Protein AF-A0A1M5REJ0-F1 (afdb_monomer_lite)

Secondary structure (DSSP, 8-state):
-HHHHHHHHHHHHHHHHHHHHHHHHHHHHTT----HHHHHHHHHHHHHHHHHHHHHHHHHHHHHHHHHHHHHHHHHHHHHHHHTTS--SS-HHHHHHHHHSSTTHHHHHHHHHHHHHHHHHHHHHHTTT-------HHHHHHHHHHHHHHHHHHHSSGGGSHHHHHHHHHHHHHHHHHHHHHHHHHHHHHHHHHHHHHHHHHHHHHHHHHHHHHHHHHHHHHHHTTT--

Sequence (229 aa):
MFFLKFLYIIIVVFLVLCNTVIQVTGYMASGAVTDADTARHLYYLFLAALVPMIGTMAVCFVVFWLFFVYWILWLYRAIRNLRCLTTTTFSPNVAVVCSVLLPYIGHIFDVFILRDIARRQQKLLDGRGIQYTPVTGRDLVIFLAFILVGIVVAFAEIADSWSGCFAACAAMVGLMVSYLRVLRPCVEQGNMLYKLHEEDVLRAKVDEVLREREIEKAAREIQEAKFDE

Foldseek 3Di:
DVLLVVLLVLVVLLLVLVVQLVVLVVVVVVPPPPDPVVVVVSVVSNVVSVVVNVVSVVVNVVSVVVVLVVCLVCQLVLQVLLVVPDDFVDHSVRLSCLLPVDPLRSQVSVLVSLVRLQVSLVVVCVVVVHDADHLDPVLSVQLVVLSVLCVCLVPVVLCVDPVSSVSNSVSVVSNSVSCCSSVVRSVVSSVVVSVVVVVVVVVVVVVVVVVVVVVVVVVVVVVVVVVVD

Radius of gyration: 28.3 Å; chains: 1; bounding box: 66×27×103 Å

pLDDT: mean 84.73, std 7.96, range [54.06, 94.31]

Structure (mmCIF, N/CA/C/O backbone):
data_AF-A0A1M5REJ0-F1
#
_entry.id   AF-A0A1M5REJ0-F1
#
loop_
_atom_site.group_PDB
_atom_site.id
_atom_site.type_symbol
_atom_site.label_atom_id
_atom_site.label_alt_id
_atom_site.label_comp_id
_atom_site.label_asym_id
_atom_site.label_entity_id
_atom_site.label_seq_id
_atom_site.pdbx_PDB_ins_code
_atom_site.Cartn_x
_atom_site.Cartn_y
_atom_site.Cartn_z
_atom_site.occupancy
_atom_site.B_iso_or_equiv
_atom_site.auth_seq_id
_atom_site.auth_comp_id
_atom_site.auth_asym_id
_atom_site.auth_atom_id
_atom_site.pdbx_PDB_model_num
ATOM 1 N N . MET A 1 1 ? 2.535 7.913 3.141 1.00 59.66 1 MET A N 1
ATOM 2 C CA . MET A 1 1 ? 2.354 8.518 1.796 1.00 59.66 1 MET A CA 1
ATOM 3 C C . MET A 1 1 ? 3.622 9.111 1.198 1.00 59.66 1 MET A C 1
ATOM 5 O O . MET A 1 1 ? 3.888 8.786 0.052 1.00 59.66 1 MET A O 1
ATOM 9 N N . PHE A 1 2 ? 4.392 9.949 1.910 1.00 64.75 2 PHE A N 1
ATOM 10 C CA . PHE A 1 2 ? 5.620 10.569 1.372 1.00 64.75 2 PHE A CA 1
ATOM 11 C C . PHE A 1 2 ? 6.562 9.558 0.685 1.00 64.75 2 PHE A C 1
ATOM 13 O O . PHE A 1 2 ? 6.859 9.714 -0.495 1.00 64.75 2 PHE A O 1
ATOM 20 N N . PHE A 1 3 ? 6.886 8.451 1.365 1.00 65.81 3 PHE A N 1
ATOM 21 C CA . PHE A 1 3 ? 7.692 7.346 0.822 1.00 65.81 3 PHE A CA 1
ATOM 22 C C . PHE A 1 3 ? 7.201 6.778 -0.521 1.00 65.81 3 PHE A C 1
ATOM 24 O O . PHE A 1 3 ? 8.020 6.447 -1.365 1.00 65.81 3 PHE A O 1
ATOM 31 N N . LEU A 1 4 ? 5.885 6.706 -0.758 1.00 66.81 4 LEU A N 1
ATOM 32 C CA . LEU A 1 4 ? 5.322 6.197 -2.018 1.00 66.81 4 LEU A CA 1
ATOM 33 C C . LEU A 1 4 ? 5.494 7.196 -3.174 1.00 66.81 4 LEU A C 1
ATOM 35 O O . LEU A 1 4 ? 5.750 6.784 -4.301 1.00 66.81 4 LEU A O 1
ATOM 39 N N . LYS A 1 5 ? 5.420 8.505 -2.893 1.00 71.06 5 LYS A N 1
ATOM 40 C CA . LYS A 1 5 ? 5.733 9.554 -3.880 1.00 71.06 5 LYS A CA 1
ATOM 41 C C . LYS A 1 5 ? 7.231 9.597 -4.197 1.00 71.06 5 LYS A C 1
ATOM 43 O O . LYS A 1 5 ? 7.605 9.771 -5.349 1.00 71.06 5 LYS A O 1
ATOM 48 N N . PHE A 1 6 ? 8.075 9.415 -3.182 1.00 76.12 6 PHE A N 1
ATOM 49 C CA . PHE A 1 6 ? 9.527 9.340 -3.345 1.00 76.12 6 PHE A CA 1
ATOM 50 C C . PHE A 1 6 ? 9.941 8.106 -4.163 1.00 76.12 6 PHE A C 1
ATOM 52 O O . PHE A 1 6 ? 10.675 8.243 -5.137 1.00 76.12 6 PHE A O 1
ATOM 59 N N . LEU A 1 7 ? 9.387 6.929 -3.848 1.00 74.75 7 LEU A N 1
ATOM 60 C CA . LEU A 1 7 ? 9.619 5.694 -4.601 1.00 74.75 7 LEU A CA 1
ATOM 61 C C . LEU A 1 7 ? 9.191 5.822 -6.073 1.00 74.75 7 LEU A C 1
ATOM 63 O O . LEU A 1 7 ? 9.930 5.384 -6.945 1.00 74.75 7 LEU A O 1
ATOM 67 N N . TYR A 1 8 ? 8.061 6.479 -6.363 1.00 74.94 8 TYR A N 1
ATOM 68 C CA . TYR A 1 8 ? 7.650 6.781 -7.741 1.00 74.94 8 TYR A CA 1
ATOM 69 C C . TYR A 1 8 ? 8.715 7.588 -8.507 1.00 74.94 8 TYR A C 1
ATOM 71 O O . TYR A 1 8 ? 9.063 7.230 -9.629 1.00 74.94 8 TYR A O 1
ATOM 79 N N . ILE A 1 9 ? 9.273 8.643 -7.896 1.00 80.69 9 ILE A N 1
ATOM 80 C CA . ILE A 1 9 ? 10.327 9.460 -8.523 1.00 80.69 9 ILE A CA 1
ATOM 81 C C . ILE A 1 9 ? 11.576 8.611 -8.794 1.00 80.69 9 ILE A C 1
ATOM 83 O O . ILE A 1 9 ? 12.118 8.674 -9.895 1.00 80.69 9 ILE A O 1
ATOM 87 N N . ILE A 1 10 ? 12.008 7.784 -7.833 1.00 81.81 10 ILE A N 1
ATOM 88 C CA . ILE A 1 10 ? 13.185 6.919 -8.016 1.00 81.81 10 ILE A CA 1
ATOM 89 C C . ILE A 1 10 ? 12.945 5.892 -9.130 1.00 81.81 10 ILE A C 1
ATOM 91 O O . ILE A 1 10 ? 13.830 5.703 -9.957 1.00 81.81 10 ILE A O 1
ATOM 95 N N . ILE A 1 11 ? 11.757 5.278 -9.202 1.00 78.56 11 ILE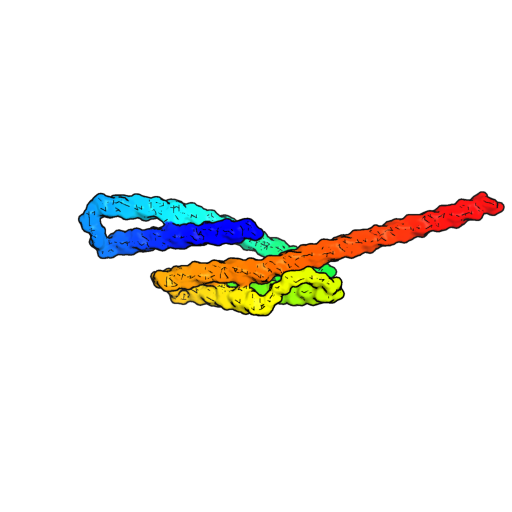 A N 1
ATOM 96 C CA . ILE A 1 11 ? 11.400 4.342 -10.281 1.00 78.56 11 ILE A CA 1
ATOM 97 C C . ILE A 1 11 ? 11.500 5.034 -11.646 1.00 78.56 11 ILE A C 1
ATOM 99 O O . ILE A 1 11 ? 12.135 4.495 -12.547 1.00 78.56 11 ILE A O 1
ATOM 103 N N . VAL A 1 12 ? 10.954 6.245 -11.800 1.00 80.62 12 VAL A N 1
ATOM 104 C CA . VAL A 1 12 ? 11.058 7.004 -13.062 1.00 80.62 12 VAL A CA 1
ATOM 105 C C . VAL A 1 12 ? 12.520 7.300 -13.423 1.00 80.62 12 VAL A C 1
ATOM 107 O O . VAL A 1 12 ? 12.907 7.106 -14.573 1.00 80.62 12 VAL A O 1
ATOM 110 N N . VAL A 1 13 ? 13.352 7.710 -12.459 1.00 84.56 13 VAL A N 1
ATOM 111 C CA . VAL A 1 13 ? 14.790 7.957 -12.690 1.00 84.56 13 VAL A CA 1
ATOM 112 C C . VAL A 1 13 ? 15.526 6.671 -13.084 1.00 84.56 13 VAL A C 1
ATOM 114 O O . VAL A 1 13 ? 16.280 6.677 -14.054 1.00 84.56 13 VAL A O 1
ATOM 117 N N . PHE A 1 14 ? 15.278 5.562 -12.384 1.00 84.56 14 PHE A N 1
ATOM 118 C CA . PHE A 1 14 ? 15.863 4.254 -12.685 1.00 84.56 14 PHE A CA 1
ATOM 119 C C . PHE A 1 14 ? 15.523 3.796 -14.111 1.00 84.56 14 PHE A C 1
ATOM 121 O O . PHE A 1 14 ? 16.413 3.404 -14.859 1.00 84.56 14 PHE A O 1
ATOM 128 N N . LEU A 1 15 ? 14.261 3.936 -14.529 1.00 79.12 15 LEU A N 1
ATOM 129 C CA . LEU A 1 15 ? 13.805 3.578 -15.876 1.00 79.12 15 LEU A CA 1
ATOM 130 C C . LEU A 1 15 ? 14.476 4.412 -16.978 1.00 79.12 15 LEU A C 1
ATOM 132 O O . LEU A 1 15 ? 14.846 3.868 -18.019 1.00 79.12 15 LEU A O 1
ATOM 136 N N . VAL A 1 16 ? 14.671 5.717 -16.749 1.00 82.50 16 VAL A N 1
ATOM 137 C CA . VAL A 1 16 ? 15.425 6.583 -17.672 1.00 82.50 16 VAL A CA 1
ATOM 138 C C . VAL A 1 16 ? 16.877 6.112 -17.784 1.00 82.50 16 VAL A C 1
ATOM 140 O O . VAL A 1 16 ? 17.375 5.961 -18.898 1.00 82.50 16 VAL A O 1
ATOM 143 N N . LEU A 1 17 ? 17.530 5.807 -16.658 1.00 85.94 17 LEU A N 1
ATOM 144 C CA . LEU A 1 17 ? 18.912 5.320 -16.634 1.00 85.94 17 LEU A CA 1
ATOM 145 C C . LEU A 1 17 ? 19.065 3.967 -17.346 1.00 85.94 17 LEU A C 1
ATOM 147 O O . LEU A 1 17 ? 19.971 3.821 -18.166 1.00 85.94 17 LEU A O 1
ATOM 151 N N . CYS A 1 18 ? 18.163 3.007 -17.112 1.00 82.69 18 CYS A N 1
ATOM 152 C CA . CYS A 1 18 ? 18.163 1.725 -17.823 1.00 82.69 18 CYS A CA 1
ATOM 153 C C . CYS A 1 18 ? 18.014 1.911 -19.338 1.00 82.69 18 CYS A C 1
ATOM 155 O O . CYS A 1 18 ? 18.771 1.317 -20.101 1.00 82.69 18 CYS A O 1
ATOM 157 N N . ASN A 1 19 ? 17.089 2.768 -19.783 1.00 81.94 19 ASN A N 1
ATOM 158 C CA . ASN A 1 19 ? 16.894 3.060 -21.204 1.00 81.94 19 ASN A CA 1
ATOM 159 C C . ASN A 1 19 ? 18.158 3.682 -21.833 1.00 81.94 19 ASN A C 1
ATOM 161 O O . ASN A 1 19 ? 18.592 3.245 -22.896 1.00 81.94 19 ASN A O 1
ATOM 165 N N . THR A 1 20 ? 18.810 4.636 -21.153 1.00 83.44 20 THR A N 1
ATOM 166 C CA . THR A 1 20 ? 20.094 5.200 -21.604 1.00 83.44 20 THR A CA 1
ATOM 167 C C . THR A 1 20 ? 21.182 4.130 -21.716 1.00 83.44 20 THR A C 1
ATOM 169 O O . THR A 1 20 ? 21.862 4.072 -22.737 1.00 83.44 20 THR A O 1
ATOM 172 N N . VAL A 1 21 ? 21.328 3.255 -20.714 1.00 85.94 21 VAL A N 1
ATOM 173 C CA . VAL A 1 21 ? 22.314 2.161 -20.746 1.00 85.94 21 VAL A CA 1
ATOM 174 C C . VAL A 1 21 ? 22.055 1.219 -21.928 1.00 85.94 21 VAL A C 1
ATOM 176 O O . VAL A 1 21 ? 22.989 0.941 -22.676 1.00 85.94 21 VAL A O 1
ATOM 179 N N . ILE A 1 22 ? 20.804 0.793 -22.144 1.00 83.81 22 ILE A N 1
ATOM 180 C CA . ILE A 1 22 ? 20.402 -0.103 -23.246 1.00 83.81 22 ILE A CA 1
ATOM 181 C C . ILE A 1 22 ? 20.655 0.534 -24.621 1.00 83.81 22 ILE A C 1
ATOM 183 O O . ILE A 1 22 ? 21.153 -0.132 -25.528 1.00 83.81 22 ILE A O 1
ATOM 187 N N . GLN A 1 23 ? 20.345 1.822 -24.799 1.00 83.06 23 GLN A N 1
ATOM 188 C CA . GLN A 1 23 ? 20.596 2.505 -26.072 1.00 83.06 23 GLN A CA 1
ATOM 189 C C . GLN A 1 23 ? 22.091 2.651 -26.361 1.00 83.06 23 GLN A C 1
ATOM 191 O O . GLN A 1 23 ? 22.520 2.411 -27.489 1.00 83.06 23 GLN A O 1
ATOM 196 N N . VAL A 1 24 ? 22.900 2.998 -25.355 1.00 85.75 24 VAL A N 1
ATOM 197 C CA . VAL A 1 24 ? 24.350 3.152 -25.531 1.00 85.75 24 VAL A CA 1
ATOM 198 C C . VAL A 1 24 ? 25.018 1.801 -25.815 1.00 85.75 24 VAL A C 1
ATOM 200 O O . VAL A 1 24 ? 25.846 1.727 -26.723 1.00 85.75 24 VAL A O 1
ATOM 203 N N . THR A 1 25 ? 24.637 0.714 -25.132 1.00 84.62 25 THR A N 1
ATOM 204 C CA . THR A 1 25 ? 25.164 -0.628 -25.448 1.00 84.62 25 THR A CA 1
ATOM 205 C C . THR A 1 25 ? 24.706 -1.124 -26.815 1.00 84.62 25 THR A C 1
ATOM 207 O O . THR A 1 25 ? 25.538 -1.622 -27.570 1.00 84.62 25 THR A O 1
ATOM 210 N N . GLY A 1 26 ? 23.434 -0.934 -27.181 1.00 83.62 26 GLY A N 1
ATOM 211 C CA . GLY A 1 26 ? 22.917 -1.287 -28.506 1.00 83.62 26 GLY A CA 1
ATOM 212 C C . GLY A 1 26 ? 23.623 -0.535 -29.640 1.00 83.62 26 GLY A C 1
ATOM 213 O O . GLY A 1 26 ? 23.996 -1.137 -30.647 1.00 83.62 26 GLY A O 1
ATOM 214 N N . TYR A 1 27 ? 23.889 0.762 -29.456 1.00 83.31 27 TYR A N 1
ATOM 215 C CA . TYR A 1 27 ? 24.621 1.567 -30.434 1.00 83.31 27 TYR A CA 1
ATOM 216 C C . TYR A 1 27 ? 26.085 1.119 -30.569 1.00 83.31 27 TYR A C 1
ATOM 218 O O . TYR A 1 27 ? 26.552 0.919 -31.689 1.00 83.31 27 TYR A O 1
ATOM 226 N N . MET A 1 28 ? 26.787 0.860 -29.458 1.00 83.12 28 MET A N 1
ATOM 227 C CA . MET A 1 28 ? 28.151 0.305 -29.496 1.00 83.12 28 MET A CA 1
ATOM 228 C C . MET A 1 28 ? 28.199 -1.093 -30.142 1.00 83.12 28 MET A C 1
ATOM 230 O O . MET A 1 28 ? 29.111 -1.375 -30.915 1.00 83.12 28 MET A O 1
ATOM 234 N N . ALA A 1 29 ? 27.207 -1.952 -29.884 1.00 82.81 29 ALA A N 1
ATOM 235 C CA . ALA A 1 29 ? 27.125 -3.299 -30.454 1.00 82.81 29 ALA A CA 1
ATOM 236 C C . ALA A 1 29 ? 26.809 -3.316 -31.963 1.00 82.81 29 ALA A C 1
ATOM 238 O O . ALA A 1 29 ? 27.141 -4.281 -32.646 1.00 82.81 29 ALA A O 1
ATOM 239 N N . SER A 1 30 ? 26.197 -2.253 -32.498 1.00 83.12 30 SER A N 1
ATOM 240 C CA . SER A 1 30 ? 25.813 -2.158 -33.915 1.00 83.12 30 SER A CA 1
ATOM 241 C C . SER A 1 30 ? 26.987 -2.042 -34.900 1.00 83.12 30 SER A C 1
ATOM 243 O O . SER A 1 30 ? 26.780 -2.137 -36.108 1.00 83.12 30 SER A O 1
ATOM 245 N N . GLY A 1 31 ? 28.208 -1.786 -34.414 1.00 74.31 31 GLY A N 1
ATOM 246 C CA . GLY A 1 31 ? 29.385 -1.538 -35.256 1.00 74.31 31 GLY A CA 1
ATOM 247 C C . GLY A 1 31 ? 29.377 -0.189 -35.992 1.00 74.31 31 GLY A C 1
ATOM 248 O O . GLY A 1 31 ? 30.324 0.109 -36.713 1.00 74.31 31 GLY A O 1
ATOM 249 N N . ALA A 1 32 ? 28.357 0.656 -35.793 1.00 75.31 32 ALA A N 1
ATOM 250 C CA . ALA A 1 32 ? 28.250 1.978 -36.422 1.00 75.31 32 ALA A CA 1
ATOM 251 C C . ALA A 1 32 ? 29.286 3.006 -35.914 1.00 75.31 32 ALA A C 1
ATOM 253 O O . ALA A 1 32 ? 29.420 4.086 -36.487 1.00 75.31 32 ALA A O 1
ATOM 254 N N . VAL A 1 33 ? 30.013 2.687 -34.839 1.00 78.06 33 VAL A N 1
ATOM 255 C CA . VAL A 1 33 ? 31.033 3.551 -34.236 1.00 78.06 33 VAL A CA 1
ATOM 256 C C . VAL A 1 33 ? 32.389 3.280 -34.888 1.00 78.06 33 VAL A C 1
ATOM 258 O O . VAL A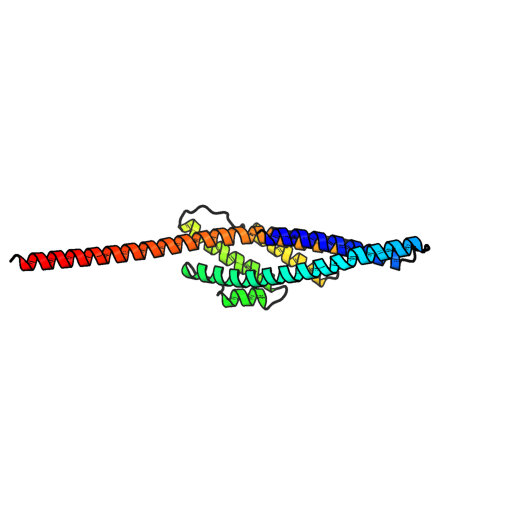 1 33 ? 33.125 2.391 -34.468 1.00 78.06 33 VAL A O 1
ATOM 261 N N . THR A 1 34 ? 32.716 4.048 -35.925 1.00 76.31 34 THR A N 1
ATOM 262 C CA . THR A 1 34 ? 33.989 3.938 -36.664 1.00 76.31 34 THR A CA 1
ATOM 263 C C . THR A 1 34 ? 35.082 4.891 -36.171 1.00 76.31 34 THR A C 1
ATOM 265 O O . THR A 1 34 ? 36.242 4.731 -36.544 1.00 76.31 34 THR A O 1
ATOM 268 N N . ASP A 1 35 ? 34.725 5.868 -35.336 1.00 88.44 35 ASP A N 1
ATOM 269 C CA . ASP A 1 35 ? 35.618 6.897 -34.803 1.00 88.44 35 ASP A CA 1
ATOM 270 C C . ASP A 1 35 ? 35.956 6.674 -33.315 1.00 88.44 35 ASP A C 1
ATOM 272 O O . ASP A 1 35 ? 35.099 6.323 -32.495 1.00 88.44 35 ASP A O 1
ATOM 276 N N . ALA A 1 36 ? 37.222 6.914 -32.965 1.00 84.69 36 ALA A N 1
ATOM 277 C CA . ALA A 1 36 ? 37.767 6.677 -31.634 1.00 84.69 36 ALA A CA 1
ATOM 278 C C . ALA A 1 36 ? 37.269 7.694 -30.593 1.00 84.69 36 ALA A C 1
ATOM 280 O O . ALA A 1 36 ? 37.009 7.312 -29.447 1.00 84.69 36 ALA A O 1
ATOM 281 N N . ASP A 1 37 ? 37.089 8.963 -30.972 1.00 88.06 37 ASP A N 1
ATOM 282 C CA . ASP A 1 37 ? 36.574 9.980 -30.050 1.00 88.06 37 ASP A CA 1
ATOM 283 C C . ASP A 1 37 ? 35.091 9.738 -29.747 1.00 88.06 37 ASP A C 1
ATOM 285 O O . ASP A 1 37 ? 34.673 9.802 -28.587 1.00 88.06 37 ASP A O 1
ATOM 289 N N . THR A 1 38 ? 34.307 9.350 -30.752 1.00 85.69 38 THR A N 1
ATOM 290 C CA . THR A 1 38 ? 32.906 8.932 -30.603 1.00 85.69 38 THR A CA 1
ATOM 291 C C . THR A 1 38 ? 32.779 7.716 -29.679 1.00 85.69 38 THR A C 1
ATOM 293 O O . THR A 1 38 ? 31.987 7.743 -28.732 1.00 85.69 38 THR A O 1
ATOM 296 N N . ALA A 1 39 ? 33.604 6.678 -29.872 1.00 84.06 39 ALA A N 1
ATOM 297 C CA . ALA A 1 39 ? 33.651 5.511 -28.984 1.00 84.06 39 ALA A CA 1
ATOM 298 C C . ALA A 1 39 ? 33.970 5.894 -27.529 1.00 84.06 39 ALA A C 1
ATOM 300 O O . ALA A 1 39 ? 33.338 5.403 -26.589 1.00 84.06 39 ALA A O 1
ATOM 301 N N . ARG A 1 40 ? 34.917 6.817 -27.330 1.00 87.88 40 ARG A N 1
ATOM 302 C CA . ARG A 1 40 ? 35.317 7.293 -26.003 1.00 87.88 40 ARG A CA 1
ATOM 303 C C . ARG A 1 40 ? 34.204 8.074 -25.294 1.00 87.88 40 ARG A C 1
ATOM 305 O O . ARG A 1 40 ? 33.982 7.857 -24.103 1.00 87.88 40 ARG A O 1
ATOM 312 N N . HIS A 1 41 ? 33.475 8.933 -26.008 1.00 87.94 41 HIS A N 1
ATOM 313 C CA . HIS A 1 41 ? 32.327 9.659 -25.450 1.00 87.94 41 HIS A CA 1
ATOM 314 C C . HIS A 1 41 ? 31.182 8.713 -25.063 1.00 87.94 41 HIS A C 1
ATOM 316 O O . HIS A 1 41 ? 30.610 8.862 -23.982 1.00 87.94 41 HIS A O 1
ATOM 322 N N . LEU A 1 42 ? 30.891 7.703 -25.890 1.00 87.56 42 LEU A N 1
ATOM 323 C CA . LEU A 1 42 ? 29.896 6.670 -25.579 1.00 87.56 42 LEU A CA 1
ATOM 324 C C . LEU A 1 42 ? 30.283 5.849 -24.344 1.00 87.56 42 LEU A C 1
ATOM 326 O O . LEU A 1 42 ? 29.431 5.589 -23.500 1.00 87.56 42 LEU A O 1
ATOM 330 N N . TYR A 1 43 ? 31.563 5.504 -24.185 1.00 87.75 43 TYR A N 1
ATOM 331 C CA . TYR A 1 43 ? 32.049 4.797 -22.999 1.00 87.75 43 TYR A CA 1
ATOM 332 C C . TYR A 1 43 ? 31.909 5.633 -21.714 1.00 87.75 43 TYR A C 1
ATOM 334 O O . TYR A 1 43 ? 31.460 5.123 -20.685 1.00 87.75 43 TYR A O 1
ATOM 342 N N . TYR A 1 44 ? 32.217 6.936 -21.766 1.00 90.81 44 TYR A N 1
ATOM 343 C CA . TYR A 1 44 ? 31.975 7.832 -20.630 1.00 90.81 44 TYR A CA 1
ATOM 344 C C . TYR A 1 44 ? 30.480 7.998 -20.328 1.00 90.81 44 TYR A C 1
ATOM 346 O O . TYR A 1 44 ? 30.103 7.960 -19.158 1.00 90.81 44 TYR A O 1
ATOM 354 N N . LEU A 1 45 ? 29.622 8.112 -21.348 1.00 88.62 45 LEU A N 1
ATOM 355 C CA . LEU A 1 45 ? 28.167 8.180 -21.175 1.00 88.62 45 LEU A CA 1
ATOM 356 C C . LEU A 1 45 ? 27.600 6.881 -20.577 1.00 88.62 45 LEU A C 1
ATOM 358 O O . LEU A 1 45 ? 26.761 6.936 -19.679 1.00 88.62 45 LEU A O 1
ATOM 362 N N . PHE A 1 46 ? 28.099 5.722 -21.016 1.00 89.38 46 PHE A N 1
ATOM 363 C CA . PHE A 1 46 ? 27.758 4.415 -20.455 1.00 89.38 46 PHE A CA 1
ATOM 364 C C . PHE A 1 46 ? 28.091 4.349 -18.962 1.00 89.38 46 PHE A C 1
ATOM 366 O O . PHE A 1 46 ? 27.210 4.045 -18.162 1.00 89.38 46 PHE A O 1
ATOM 373 N N . LEU A 1 47 ? 29.320 4.693 -18.559 1.00 90.25 47 LEU A N 1
ATOM 374 C CA . LEU A 1 47 ? 29.712 4.702 -17.143 1.00 90.25 47 LEU A CA 1
ATOM 375 C C . LEU A 1 47 ? 28.918 5.731 -16.322 1.00 90.25 47 LEU A C 1
ATOM 377 O O . LEU A 1 47 ? 28.483 5.426 -15.208 1.00 90.25 47 LEU A O 1
ATOM 381 N N . ALA A 1 48 ? 28.683 6.922 -16.881 1.00 89.12 48 ALA A N 1
ATOM 382 C CA . ALA A 1 48 ? 27.909 7.987 -16.248 1.00 89.12 48 ALA A CA 1
ATOM 383 C C . ALA A 1 48 ? 26.424 7.631 -16.061 1.00 89.12 48 ALA A C 1
ATOM 385 O O . ALA A 1 48 ? 25.799 8.161 -15.146 1.00 89.12 48 ALA A O 1
ATOM 386 N N . ALA A 1 49 ? 25.862 6.727 -16.871 1.00 87.56 49 ALA A N 1
ATOM 387 C CA . ALA A 1 49 ? 24.517 6.184 -16.678 1.00 87.56 49 ALA A CA 1
ATOM 388 C C . ALA A 1 49 ? 24.511 4.937 -15.770 1.00 87.56 49 ALA A C 1
ATOM 390 O O . ALA A 1 49 ? 23.658 4.814 -14.890 1.00 87.56 49 ALA A O 1
ATOM 391 N N . LEU A 1 50 ? 25.486 4.035 -15.933 1.00 89.06 50 LEU A N 1
ATOM 392 C CA . LEU A 1 50 ? 25.571 2.758 -15.220 1.00 89.06 50 LEU A CA 1
ATOM 393 C C . LEU A 1 50 ? 25.779 2.933 -13.709 1.00 89.06 50 LEU A C 1
ATOM 395 O O . LEU A 1 50 ? 25.114 2.262 -12.920 1.00 89.06 50 LEU A O 1
ATOM 399 N N . VAL A 1 51 ? 26.671 3.834 -13.282 1.00 89.25 51 VAL A N 1
ATOM 400 C CA . VAL A 1 51 ? 26.957 4.029 -11.849 1.00 89.25 51 VAL A CA 1
ATOM 401 C C . VAL A 1 51 ? 25.719 4.557 -11.093 1.00 89.25 51 VAL A C 1
ATOM 403 O O . VAL A 1 51 ? 25.334 3.939 -10.095 1.00 89.25 51 VAL A O 1
ATOM 406 N N . PRO A 1 52 ? 25.004 5.601 -11.569 1.00 88.88 52 PRO A N 1
ATOM 407 C CA . PRO A 1 52 ? 23.707 5.987 -11.010 1.00 88.88 52 PRO A CA 1
ATOM 408 C C . PRO A 1 52 ? 22.622 4.913 -11.138 1.00 88.88 52 PRO A C 1
ATOM 410 O O . PRO A 1 52 ? 21.782 4.814 -10.244 1.00 88.88 52 PRO A O 1
ATOM 413 N N . MET A 1 53 ? 22.619 4.092 -12.197 1.00 86.69 53 MET A N 1
ATOM 414 C CA . MET A 1 53 ? 21.658 2.988 -12.351 1.00 86.69 53 MET A CA 1
ATOM 415 C C . MET A 1 53 ? 21.822 1.952 -11.230 1.00 86.69 53 MET A C 1
ATOM 417 O O . MET A 1 53 ? 20.842 1.576 -10.591 1.00 86.69 53 MET A O 1
ATOM 421 N N . ILE A 1 54 ? 23.057 1.541 -10.924 1.00 87.81 54 ILE A N 1
ATOM 422 C CA . ILE A 1 54 ? 23.346 0.612 -9.818 1.00 87.81 54 ILE A CA 1
ATOM 423 C C . ILE A 1 54 ? 22.976 1.251 -8.469 1.00 87.81 54 ILE A C 1
ATOM 425 O O . ILE A 1 54 ? 22.336 0.610 -7.633 1.00 87.81 54 ILE A O 1
ATOM 429 N N . GLY A 1 55 ? 23.316 2.529 -8.264 1.00 88.75 55 GLY A N 1
ATOM 430 C CA . GLY A 1 55 ? 22.963 3.263 -7.044 1.00 88.75 55 GLY A CA 1
ATOM 431 C C . GLY A 1 55 ? 21.449 3.377 -6.827 1.00 88.75 55 GLY A C 1
ATOM 432 O O . GLY A 1 55 ? 20.949 3.093 -5.739 1.00 88.75 55 GLY A O 1
ATOM 433 N N . THR A 1 56 ? 20.694 3.732 -7.870 1.00 86.19 56 THR A N 1
ATOM 434 C CA . THR A 1 56 ? 19.224 3.810 -7.810 1.00 86.19 56 THR A CA 1
ATOM 435 C C . THR A 1 56 ? 18.575 2.438 -7.656 1.00 86.19 56 THR A C 1
ATOM 437 O O . THR A 1 56 ? 17.624 2.328 -6.887 1.00 86.19 56 THR A O 1
ATOM 440 N N . MET A 1 57 ? 19.119 1.379 -8.264 1.00 84.62 57 MET A N 1
ATOM 441 C CA . MET A 1 57 ? 18.678 -0.002 -8.030 1.00 84.62 57 MET A CA 1
ATOM 442 C C . MET A 1 57 ? 18.818 -0.404 -6.553 1.00 84.62 57 MET A C 1
ATOM 444 O O . MET A 1 57 ? 17.879 -0.945 -5.969 1.00 84.62 57 MET A O 1
ATOM 448 N N . ALA A 1 58 ? 19.955 -0.088 -5.923 1.00 87.12 58 ALA A N 1
ATOM 449 C CA . ALA A 1 58 ? 20.181 -0.356 -4.504 1.00 87.12 58 ALA A CA 1
ATOM 450 C C . ALA A 1 58 ? 19.203 0.426 -3.604 1.00 87.12 58 ALA A C 1
ATOM 452 O O . ALA A 1 58 ? 18.625 -0.142 -2.675 1.00 87.12 58 ALA A O 1
ATOM 453 N N . VAL A 1 59 ? 18.946 1.705 -3.908 1.00 87.31 59 VAL A N 1
ATOM 454 C CA . VAL A 1 59 ? 17.946 2.516 -3.188 1.00 87.31 59 VAL A CA 1
ATOM 455 C C . VAL A 1 59 ? 16.530 1.956 -3.379 1.00 87.31 59 VAL A C 1
ATOM 457 O O . VAL A 1 59 ? 15.806 1.806 -2.395 1.00 87.31 59 VAL A O 1
ATOM 460 N N . CYS A 1 60 ? 16.141 1.586 -4.604 1.00 82.75 60 CYS A N 1
ATOM 461 C CA . CYS A 1 60 ? 14.868 0.917 -4.893 1.00 82.75 60 CYS A CA 1
ATOM 462 C C . CYS A 1 60 ? 14.695 -0.354 -4.055 1.00 82.75 60 CYS A C 1
ATOM 464 O O . CYS A 1 60 ? 13.648 -0.531 -3.436 1.00 82.75 60 CYS A O 1
ATOM 466 N N . PHE A 1 61 ? 15.724 -1.203 -3.984 1.00 83.88 61 PHE A N 1
ATOM 467 C CA . PHE A 1 61 ? 15.701 -2.439 -3.203 1.00 83.88 61 PHE A CA 1
ATOM 468 C C . PHE A 1 61 ? 15.489 -2.169 -1.705 1.00 83.88 61 PHE A C 1
ATOM 470 O O . PHE A 1 61 ? 14.598 -2.759 -1.095 1.00 83.88 61 PHE A O 1
ATOM 477 N N . VAL A 1 62 ? 16.234 -1.226 -1.117 1.00 86.81 62 VAL A N 1
ATOM 478 C CA . VAL A 1 62 ? 16.077 -0.848 0.301 1.00 86.81 62 VAL A CA 1
ATOM 479 C C . VAL A 1 62 ? 14.679 -0.286 0.580 1.00 86.81 62 VAL A C 1
ATOM 481 O O . VAL A 1 62 ? 14.032 -0.693 1.546 1.00 86.81 62 VAL A O 1
ATOM 484 N N . VAL A 1 63 ? 14.171 0.617 -0.266 1.00 83.56 63 VAL A N 1
ATOM 485 C CA . VAL A 1 63 ? 12.832 1.205 -0.080 1.00 83.56 63 VAL A CA 1
ATOM 486 C C . VAL A 1 63 ? 11.728 0.157 -0.271 1.00 83.56 63 VAL A C 1
ATOM 488 O O . VAL A 1 63 ? 10.749 0.176 0.475 1.00 83.56 63 VAL A O 1
ATOM 491 N N . PHE A 1 64 ? 11.893 -0.785 -1.203 1.00 80.50 64 PHE A N 1
ATOM 492 C CA . PHE A 1 64 ? 10.974 -1.909 -1.396 1.00 80.50 64 PHE A CA 1
ATOM 493 C C . PHE A 1 64 ? 10.915 -2.814 -0.157 1.00 80.50 64 PHE A C 1
ATOM 495 O O . PHE A 1 64 ? 9.824 -3.115 0.325 1.00 80.50 64 PHE A O 1
ATOM 502 N N . TRP A 1 65 ? 12.064 -3.169 0.428 1.00 84.25 65 TRP A N 1
ATOM 503 C CA . TRP A 1 65 ? 12.123 -3.941 1.676 1.00 84.25 65 TRP A CA 1
ATOM 504 C C . TRP A 1 65 ? 11.464 -3.222 2.856 1.00 84.25 65 TRP A C 1
ATOM 506 O O . TRP A 1 65 ? 10.667 -3.823 3.578 1.00 84.25 65 TRP A O 1
ATOM 516 N N . LEU A 1 66 ? 11.739 -1.925 3.035 1.00 85.62 66 LEU A N 1
ATOM 517 C CA . LEU A 1 66 ? 11.097 -1.117 4.077 1.00 85.62 66 LEU A CA 1
ATOM 518 C C . LEU A 1 66 ? 9.575 -1.051 3.888 1.00 85.62 66 LEU A C 1
ATOM 520 O O . LEU A 1 66 ? 8.825 -1.170 4.859 1.00 85.62 66 LEU A O 1
ATOM 524 N N . PHE A 1 67 ? 9.111 -0.902 2.645 1.00 82.25 67 PHE A N 1
ATOM 525 C CA . PHE A 1 67 ? 7.691 -0.940 2.308 1.00 82.25 67 PHE A CA 1
ATOM 526 C C . PHE A 1 67 ? 7.064 -2.307 2.614 1.00 82.25 67 PHE A C 1
ATOM 528 O O . PHE A 1 67 ? 5.997 -2.347 3.220 1.00 82.25 67 PHE A O 1
ATOM 535 N N . PHE A 1 68 ? 7.730 -3.410 2.266 1.00 82.69 68 PHE A N 1
ATOM 536 C CA . PHE A 1 68 ? 7.246 -4.771 2.500 1.00 82.69 68 PHE A CA 1
ATOM 537 C C . PHE A 1 68 ? 7.106 -5.093 3.997 1.00 82.69 68 PHE A C 1
ATOM 539 O O . PHE A 1 68 ? 6.055 -5.553 4.446 1.00 82.69 68 PHE A O 1
ATOM 546 N N . VAL A 1 69 ? 8.120 -4.758 4.804 1.00 87.19 69 VAL A N 1
ATOM 547 C CA . VAL A 1 69 ? 8.067 -4.911 6.270 1.00 87.19 69 VAL A CA 1
ATOM 548 C C . VAL A 1 69 ? 6.963 -4.037 6.875 1.00 87.19 69 VAL A C 1
ATOM 550 O O . VAL A 1 69 ? 6.187 -4.504 7.713 1.00 87.19 69 VAL A O 1
ATOM 553 N N . TYR A 1 70 ? 6.841 -2.781 6.430 1.00 86.75 70 TYR A N 1
ATOM 554 C CA . TYR A 1 70 ? 5.778 -1.885 6.887 1.00 86.75 70 TYR A CA 1
ATOM 555 C C . TYR A 1 70 ? 4.382 -2.401 6.512 1.00 86.75 70 TYR A C 1
ATOM 557 O O . TYR A 1 70 ? 3.473 -2.342 7.338 1.00 86.75 70 TYR A O 1
ATOM 565 N N . TRP A 1 71 ? 4.216 -2.938 5.299 1.00 85.25 71 TRP A N 1
ATOM 566 C CA . TRP A 1 71 ? 2.968 -3.524 4.812 1.00 85.25 71 TRP A CA 1
ATOM 567 C C . TRP A 1 71 ? 2.508 -4.683 5.693 1.00 85.25 71 TRP A C 1
ATOM 569 O O . TRP A 1 71 ? 1.381 -4.653 6.181 1.00 85.25 71 TRP A O 1
ATOM 579 N N . ILE A 1 72 ? 3.390 -5.644 5.982 1.00 88.56 72 ILE A N 1
ATOM 580 C CA . ILE A 1 72 ? 3.090 -6.796 6.846 1.00 88.56 72 ILE A CA 1
ATOM 581 C C . ILE A 1 72 ? 2.645 -6.341 8.242 1.00 88.56 72 ILE A C 1
ATOM 583 O O . ILE A 1 72 ? 1.607 -6.778 8.748 1.00 88.56 72 ILE A O 1
ATOM 587 N N . LEU A 1 73 ? 3.408 -5.433 8.862 1.00 89.44 73 LEU A N 1
ATOM 588 C CA . LEU A 1 73 ? 3.103 -4.907 10.195 1.00 89.44 73 LEU A CA 1
ATOM 589 C C . LEU A 1 73 ? 1.788 -4.119 10.217 1.00 89.44 73 LEU A C 1
ATOM 591 O O . LEU A 1 73 ? 1.017 -4.235 11.174 1.00 89.44 73 LEU A O 1
ATOM 595 N N . TRP A 1 74 ? 1.521 -3.330 9.174 1.00 90.81 74 TRP A N 1
ATOM 596 C CA . TRP A 1 74 ? 0.268 -2.601 9.021 1.00 90.81 74 TRP A CA 1
ATOM 597 C C . TRP A 1 74 ? -0.913 -3.556 8.834 1.00 90.81 74 TRP A C 1
ATOM 599 O O . TRP A 1 74 ? -1.891 -3.437 9.567 1.00 90.81 74 TRP A O 1
ATOM 609 N N . LEU A 1 75 ? -0.810 -4.529 7.926 1.00 90.38 75 LEU A N 1
ATOM 610 C CA . LEU A 1 75 ? -1.877 -5.474 7.594 1.00 90.38 75 LEU A CA 1
ATOM 611 C C . LEU A 1 75 ? -2.282 -6.306 8.816 1.00 90.38 75 LEU A C 1
ATOM 613 O O . LEU A 1 75 ? -3.466 -6.410 9.144 1.00 90.38 75 LEU A O 1
ATOM 617 N N . TYR A 1 76 ? -1.289 -6.821 9.548 1.00 91.06 76 TYR A N 1
ATOM 618 C CA . TYR A 1 76 ? -1.501 -7.538 10.803 1.00 91.06 76 TYR A CA 1
ATOM 619 C C . TYR A 1 76 ? -2.261 -6.684 11.830 1.00 91.06 76 TYR A C 1
ATOM 621 O O . TYR A 1 76 ? -3.258 -7.134 12.399 1.00 91.06 76 TYR A O 1
ATOM 629 N N . ARG A 1 77 ? -1.818 -5.436 12.054 1.00 89.69 77 ARG A N 1
ATOM 630 C CA . ARG A 1 77 ? -2.453 -4.507 13.006 1.00 89.69 77 ARG A CA 1
ATOM 631 C C . ARG A 1 77 ? -3.854 -4.096 12.559 1.00 89.69 77 ARG A C 1
ATOM 633 O O . ARG A 1 77 ? -4.764 -4.110 13.379 1.00 89.69 77 ARG A O 1
ATOM 640 N N . ALA A 1 78 ? -4.049 -3.785 11.280 1.00 88.69 78 ALA A N 1
ATOM 641 C CA . ALA A 1 78 ? -5.334 -3.375 10.723 1.00 88.69 78 ALA A CA 1
ATOM 642 C C . ALA A 1 78 ? -6.398 -4.464 10.915 1.00 88.69 78 ALA A C 1
ATOM 644 O O . ALA A 1 78 ? -7.482 -4.182 11.422 1.00 88.69 78 ALA A O 1
ATOM 645 N N . ILE A 1 79 ? -6.067 -5.721 10.596 1.00 90.38 79 ILE A N 1
ATOM 646 C CA . ILE A 1 79 ? -6.985 -6.850 10.785 1.00 90.38 79 ILE A CA 1
ATOM 647 C C . ILE A 1 79 ? -7.183 -7.138 12.275 1.00 90.38 79 ILE A C 1
ATOM 649 O O . ILE A 1 79 ? -8.319 -7.319 12.700 1.00 90.38 79 ILE A O 1
ATOM 653 N N . ARG A 1 80 ? -6.122 -7.132 13.097 1.00 90.00 80 ARG A N 1
ATOM 654 C CA . ARG A 1 80 ? -6.246 -7.336 14.552 1.00 90.00 80 ARG A CA 1
ATOM 655 C C . ARG A 1 80 ? -7.187 -6.309 15.191 1.00 90.00 80 ARG A C 1
ATOM 657 O O . ARG A 1 80 ? -8.077 -6.705 15.933 1.00 90.00 80 ARG A O 1
ATOM 664 N N . ASN A 1 81 ? -7.022 -5.030 14.864 1.00 88.38 81 ASN A N 1
ATOM 665 C CA . ASN A 1 81 ? -7.845 -3.943 15.391 1.00 88.38 81 ASN A CA 1
ATOM 666 C C . ASN A 1 81 ? -9.292 -4.036 14.885 1.00 88.38 81 ASN A C 1
ATOM 668 O O . ASN A 1 81 ? -10.226 -3.859 15.660 1.00 88.38 81 ASN A O 1
ATOM 672 N N . LEU A 1 82 ? -9.493 -4.380 13.607 1.00 88.81 82 LEU A N 1
ATOM 673 C CA . LEU A 1 82 ? -10.829 -4.592 13.048 1.00 88.81 82 LEU A CA 1
ATOM 674 C C . LEU A 1 82 ? -11.551 -5.773 13.720 1.00 88.81 82 LEU A C 1
ATOM 676 O O . LEU A 1 82 ? -12.759 -5.699 13.930 1.00 88.81 82 LEU A O 1
ATOM 680 N N . ARG A 1 83 ? -10.820 -6.819 14.138 1.00 88.31 83 ARG A N 1
ATOM 681 C CA . ARG A 1 83 ? -11.371 -7.964 14.886 1.00 88.31 83 ARG A CA 1
ATOM 682 C C . ARG A 1 83 ? -11.842 -7.643 16.302 1.00 88.31 83 ARG A C 1
ATOM 684 O O . ARG A 1 83 ? -12.669 -8.390 16.813 1.00 88.31 83 ARG A O 1
ATOM 691 N N . CYS A 1 84 ? -11.405 -6.535 16.903 1.00 85.06 84 CYS A N 1
ATOM 692 C CA . CYS A 1 84 ? -12.007 -6.029 18.142 1.00 85.06 84 CYS A CA 1
ATOM 693 C C . CYS A 1 84 ? -13.439 -5.499 17.921 1.00 85.06 84 CYS A C 1
ATOM 695 O O . CYS A 1 84 ? -14.193 -5.372 18.878 1.00 85.06 84 CYS A O 1
ATOM 697 N N . LEU A 1 85 ? -13.814 -5.199 16.669 1.00 84.62 85 LEU A N 1
ATOM 698 C CA . LEU A 1 85 ? -15.095 -4.586 16.297 1.00 84.62 85 LEU A CA 1
ATOM 699 C C . LEU A 1 85 ? -16.002 -5.513 15.472 1.00 84.62 85 LEU A C 1
ATOM 701 O O . LEU A 1 85 ? -17.222 -5.365 15.496 1.00 84.62 85 LEU A O 1
ATOM 705 N N . THR A 1 86 ? -15.435 -6.442 14.693 1.00 87.38 86 THR A N 1
ATOM 706 C CA . THR A 1 86 ? -16.183 -7.344 13.799 1.00 87.38 86 THR A CA 1
ATOM 707 C C . THR A 1 86 ? -15.323 -8.508 13.273 1.00 87.38 86 THR A C 1
ATOM 709 O O . THR A 1 86 ? -14.150 -8.322 12.971 1.00 87.38 86 THR A O 1
ATOM 712 N N . THR A 1 87 ? -15.894 -9.698 13.040 1.00 85.44 87 THR A N 1
ATOM 713 C CA . THR A 1 87 ? -15.294 -10.720 12.144 1.00 85.44 87 THR A CA 1
ATOM 714 C C . THR A 1 87 ? -13.850 -11.150 12.469 1.00 85.44 87 THR A C 1
ATOM 716 O O . THR A 1 87 ? -13.528 -11.606 13.566 1.00 85.44 87 THR A O 1
ATOM 719 N N . THR A 1 88 ? -12.906 -11.084 11.528 1.00 83.62 88 THR A N 1
ATOM 720 C CA . THR A 1 88 ? -12.931 -10.772 10.079 1.00 83.62 88 THR A CA 1
ATOM 721 C C . THR A 1 88 ? -13.120 -12.064 9.263 1.00 83.62 88 THR A C 1
ATOM 723 O O . THR A 1 88 ? -13.402 -13.105 9.852 1.00 83.62 88 THR A O 1
ATOM 726 N N . THR A 1 89 ? -13.009 -12.046 7.926 1.00 84.62 89 THR A N 1
ATOM 727 C CA . THR A 1 89 ? -12.967 -13.302 7.139 1.00 84.62 89 THR A CA 1
ATOM 728 C C . THR A 1 89 ? -11.582 -13.946 7.233 1.00 84.62 89 THR A C 1
ATOM 730 O O . THR A 1 89 ? -11.459 -15.148 7.444 1.00 84.62 89 THR A O 1
ATOM 733 N N . PHE A 1 90 ? -10.528 -13.131 7.151 1.00 82.38 90 PHE A N 1
ATOM 734 C CA . PHE A 1 90 ? -9.142 -13.563 7.331 1.00 82.38 90 PHE A CA 1
ATOM 735 C C . PHE A 1 90 ? -8.681 -13.333 8.772 1.00 82.38 90 PHE A C 1
ATOM 737 O O . PHE A 1 90 ? -8.974 -12.289 9.352 1.00 82.38 90 PHE A O 1
ATOM 744 N N . SER A 1 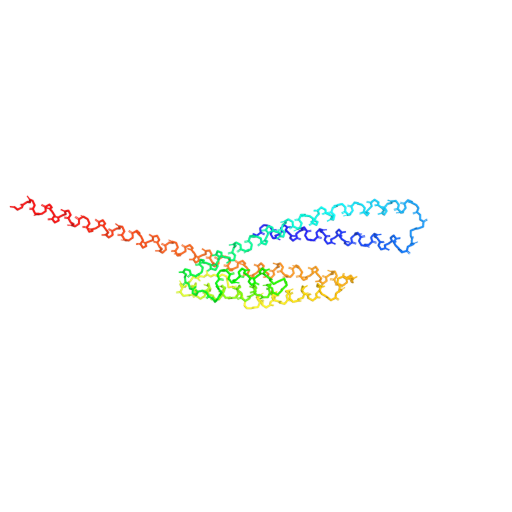91 ? -7.913 -14.258 9.353 1.00 87.19 91 SER A N 1
ATOM 745 C CA . SER A 1 91 ? -7.179 -13.973 10.596 1.00 87.19 91 SER A CA 1
ATOM 746 C C . SER A 1 91 ? -5.918 -13.141 10.291 1.00 87.19 91 SER A C 1
ATOM 748 O O . SER A 1 91 ? -5.410 -13.227 9.172 1.00 87.19 91 SER A O 1
ATOM 750 N N . PRO A 1 92 ? -5.367 -12.367 11.251 1.00 85.81 92 PRO A N 1
ATOM 751 C CA . PRO A 1 92 ? -4.160 -11.567 11.015 1.00 85.81 92 PRO A CA 1
ATOM 752 C C . PRO A 1 92 ? -2.972 -12.395 10.501 1.00 85.81 92 PRO A C 1
ATOM 754 O O . PRO A 1 92 ? -2.288 -11.975 9.574 1.00 85.81 92 PRO A O 1
ATOM 757 N N . ASN A 1 93 ? -2.770 -13.599 11.052 1.00 86.44 93 ASN A N 1
ATOM 758 C CA . ASN A 1 93 ? -1.703 -14.508 10.624 1.00 86.44 93 ASN A CA 1
ATOM 759 C C . ASN A 1 93 ? -1.953 -15.049 9.211 1.00 86.44 93 ASN A C 1
ATOM 761 O O . ASN A 1 93 ? -1.045 -15.035 8.388 1.00 86.44 93 ASN A O 1
ATOM 765 N N . VAL A 1 94 ? -3.181 -15.496 8.913 1.00 86.38 94 VAL A N 1
ATOM 766 C CA . VAL A 1 94 ? -3.525 -16.043 7.589 1.00 86.38 94 VAL A CA 1
ATOM 767 C C . VAL A 1 94 ? -3.412 -14.966 6.513 1.00 86.38 94 VAL A C 1
ATOM 769 O O . VAL A 1 94 ? -2.873 -15.242 5.452 1.00 86.38 94 VAL A O 1
ATOM 772 N N . ALA A 1 95 ? -3.837 -13.732 6.787 1.00 85.06 95 ALA A N 1
ATOM 773 C CA . ALA A 1 95 ? -3.708 -12.626 5.840 1.00 85.06 95 ALA A CA 1
ATOM 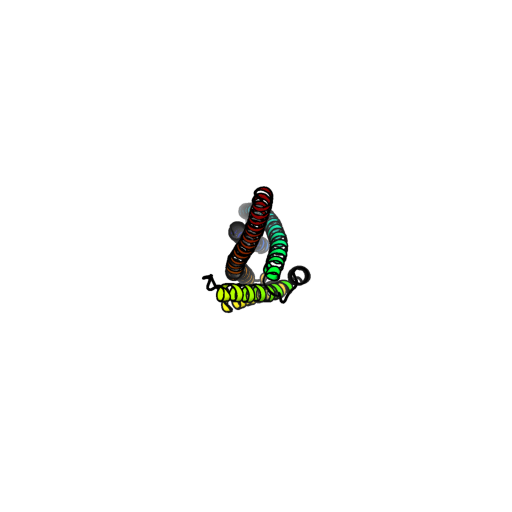774 C C . ALA A 1 95 ? -2.244 -12.308 5.499 1.00 85.06 95 ALA A C 1
ATOM 776 O O . ALA A 1 95 ? -1.907 -12.181 4.325 1.00 85.06 95 ALA A O 1
ATOM 777 N N . VAL A 1 96 ? -1.368 -12.242 6.511 1.00 86.88 96 VAL A N 1
ATOM 778 C CA . VAL A 1 96 ? 0.076 -12.048 6.304 1.00 86.88 96 VAL A CA 1
ATOM 779 C C . VAL A 1 96 ? 0.670 -13.212 5.513 1.00 86.88 96 VAL A C 1
ATOM 781 O O . VAL A 1 96 ? 1.372 -12.976 4.538 1.00 86.88 96 VAL A O 1
ATOM 784 N N . VAL A 1 97 ? 0.353 -14.460 5.870 1.00 86.31 97 VAL A N 1
ATOM 785 C CA . VAL A 1 97 ? 0.835 -15.644 5.141 1.00 86.31 97 VAL A CA 1
ATOM 786 C C . VAL A 1 97 ? 0.353 -15.635 3.687 1.00 86.31 97 VAL A C 1
ATOM 788 O O . VAL A 1 97 ? 1.169 -15.804 2.791 1.00 86.31 97 VAL A O 1
ATOM 791 N N . CYS A 1 98 ? -0.927 -15.370 3.414 1.00 84.31 98 CYS A N 1
ATOM 792 C CA . CYS A 1 98 ? -1.446 -15.300 2.045 1.00 84.31 98 CYS A CA 1
ATOM 793 C C . CYS A 1 98 ? -0.810 -14.172 1.216 1.00 84.31 98 CYS A C 1
ATOM 795 O O . CYS A 1 98 ? -0.584 -14.371 0.028 1.00 84.31 98 CYS A O 1
ATOM 797 N N . SER A 1 99 ? -0.503 -13.024 1.830 1.00 83.44 99 SER A N 1
ATOM 798 C CA . SER A 1 99 ? 0.170 -11.888 1.178 1.00 83.44 99 SER A CA 1
ATOM 799 C C . SER A 1 99 ? 1.653 -12.176 0.874 1.00 83.44 99 SER A C 1
ATOM 801 O O . SER A 1 99 ? 2.164 -11.778 -0.169 1.00 83.44 99 SER A O 1
ATOM 803 N N . VAL A 1 100 ? 2.345 -12.900 1.766 1.00 80.62 100 VAL A N 1
ATOM 804 C CA . VAL A 1 100 ? 3.812 -13.075 1.747 1.00 80.62 100 VAL A CA 1
ATOM 805 C C . VAL A 1 100 ? 4.283 -14.379 1.101 1.00 80.62 100 VAL A C 1
ATOM 807 O O . VAL A 1 100 ? 5.281 -14.376 0.387 1.00 80.62 100 VAL A O 1
ATOM 810 N N . LEU A 1 101 ? 3.625 -15.509 1.379 1.00 75.06 101 LEU A N 1
ATOM 811 C CA . LEU A 1 101 ? 4.181 -16.841 1.086 1.00 75.06 101 LEU A CA 1
ATOM 812 C C . LEU A 1 101 ? 4.086 -17.244 -0.393 1.00 75.06 101 LEU A C 1
ATOM 814 O O . LEU A 1 101 ? 4.713 -18.216 -0.807 1.00 75.06 101 LEU A O 1
ATOM 818 N N . LEU A 1 102 ? 3.275 -16.530 -1.175 1.00 70.88 102 LEU A N 1
ATOM 819 C CA . LEU A 1 102 ? 3.020 -16.811 -2.582 1.00 70.88 102 LEU A CA 1
ATOM 820 C C . LEU A 1 102 ? 3.500 -15.626 -3.436 1.00 70.88 102 LEU A C 1
ATOM 822 O O . LEU A 1 102 ? 2.766 -14.641 -3.550 1.00 70.88 102 LEU A O 1
ATOM 826 N N . PRO A 1 103 ? 4.692 -15.681 -4.060 1.00 66.56 103 PRO A N 1
ATOM 827 C CA . PRO A 1 103 ? 5.123 -14.623 -4.967 1.00 66.56 103 PRO A CA 1
ATOM 828 C C . PRO A 1 103 ? 4.115 -14.470 -6.115 1.00 66.56 103 PRO A C 1
ATOM 830 O O . PRO A 1 103 ? 3.578 -15.459 -6.617 1.00 66.56 103 PRO A O 1
ATOM 833 N N . TYR A 1 104 ? 3.844 -13.222 -6.509 1.00 68.56 104 TYR A N 1
ATOM 834 C CA . TYR A 1 104 ? 2.844 -12.806 -7.509 1.00 68.56 104 TYR A CA 1
ATOM 835 C C . TYR A 1 104 ? 1.374 -13.090 -7.133 1.00 68.56 104 TYR A C 1
ATOM 837 O O . TYR A 1 104 ? 0.549 -12.178 -7.161 1.00 68.56 104 TYR A O 1
ATOM 845 N N . ILE A 1 105 ? 1.036 -14.317 -6.728 1.00 77.19 105 ILE A N 1
ATOM 846 C CA . ILE A 1 105 ? -0.330 -14.727 -6.359 1.00 77.19 105 ILE A CA 1
ATOM 847 C C . ILE A 1 105 ? -0.771 -14.073 -5.035 1.00 77.19 105 ILE A C 1
ATOM 849 O O . ILE A 1 105 ? -1.946 -13.745 -4.875 1.00 77.19 105 ILE A O 1
ATOM 853 N N . GLY A 1 106 ? 0.151 -13.801 -4.106 1.00 78.62 106 GLY A N 1
ATOM 854 C CA . GLY A 1 106 ? -0.136 -13.108 -2.845 1.00 78.62 106 GLY A CA 1
ATOM 855 C C . GLY A 1 106 ? -0.742 -11.716 -3.040 1.00 78.62 106 GLY A C 1
ATOM 856 O O . GLY A 1 106 ? -1.662 -11.334 -2.319 1.00 78.62 106 GLY A O 1
ATOM 857 N N . HIS A 1 107 ? -0.360 -11.013 -4.110 1.00 79.56 107 HIS A N 1
ATOM 858 C CA . HIS A 1 107 ? -0.967 -9.729 -4.470 1.00 79.56 107 HIS A CA 1
ATOM 859 C C . HIS A 1 107 ? -2.424 -9.853 -4.922 1.00 79.56 107 HIS A C 1
ATOM 861 O O . HIS A 1 107 ? -3.222 -8.945 -4.703 1.00 79.56 107 HIS A O 1
ATOM 867 N N . ILE A 1 108 ? -2.821 -10.997 -5.485 1.00 86.12 108 ILE A N 1
ATOM 868 C CA . ILE A 1 108 ? -4.231 -11.278 -5.777 1.00 86.12 108 ILE A CA 1
ATOM 869 C C . ILE A 1 108 ? -5.003 -11.456 -4.457 1.00 86.12 108 ILE A C 1
ATOM 871 O O . ILE A 1 108 ? -6.107 -10.925 -4.316 1.00 86.12 108 ILE A O 1
ATOM 875 N N . PHE A 1 109 ? -4.411 -12.119 -3.453 1.00 88.00 109 PHE A N 1
ATOM 876 C CA . PHE A 1 109 ? -4.989 -12.197 -2.105 1.00 88.00 109 PHE A CA 1
ATOM 877 C C . PHE A 1 109 ? -5.097 -10.826 -1.423 1.00 88.00 109 PHE A C 1
ATOM 879 O O . PHE A 1 109 ? -6.119 -10.576 -0.781 1.00 88.00 109 PHE A O 1
ATOM 886 N N . ASP A 1 110 ? -4.137 -9.912 -1.617 1.00 87.50 110 ASP A N 1
ATOM 887 C CA . ASP A 1 110 ? -4.210 -8.539 -1.089 1.00 87.50 110 ASP A CA 1
ATOM 888 C C . ASP A 1 110 ? -5.512 -7.831 -1.514 1.00 87.50 110 ASP A C 1
ATOM 890 O O . ASP A 1 110 ? -6.138 -7.158 -0.695 1.00 87.50 110 ASP A O 1
ATOM 894 N N . VAL A 1 111 ? -5.988 -8.035 -2.753 1.00 89.94 111 VAL A N 1
ATOM 895 C CA . VAL A 1 111 ? -7.270 -7.480 -3.235 1.00 89.94 111 VAL A CA 1
ATOM 896 C C . VAL A 1 111 ? -8.456 -8.019 -2.429 1.00 89.94 111 VAL A C 1
ATOM 898 O O . VAL A 1 111 ? -9.339 -7.253 -2.033 1.00 89.94 111 VAL A O 1
ATOM 901 N N . PHE A 1 112 ? -8.493 -9.326 -2.158 1.00 91.19 112 PHE A N 1
ATOM 902 C CA . PHE A 1 112 ? -9.567 -9.948 -1.375 1.00 91.19 112 PHE A CA 1
ATOM 903 C C . PHE A 1 112 ? -9.527 -9.532 0.099 1.00 91.19 112 PHE A C 1
ATOM 905 O O . PHE A 1 112 ? -10.579 -9.270 0.687 1.00 91.19 112 PHE A O 1
ATOM 912 N N . ILE A 1 113 ? -8.332 -9.415 0.681 1.00 91.25 113 ILE A N 1
ATOM 913 C CA . ILE A 1 113 ? -8.134 -8.974 2.065 1.00 91.25 113 ILE A CA 1
ATOM 914 C C . ILE A 1 113 ? -8.542 -7.499 2.214 1.00 91.25 113 ILE A C 1
ATOM 916 O O . ILE A 1 113 ? -9.342 -7.172 3.091 1.00 91.25 113 ILE A O 1
ATOM 920 N N . LEU A 1 114 ? -8.081 -6.614 1.321 1.00 91.94 114 LEU A N 1
ATOM 921 C CA . LEU A 1 114 ? -8.474 -5.200 1.302 1.00 91.94 114 LEU A CA 1
ATOM 922 C C . LEU A 1 114 ? -9.980 -5.024 1.074 1.00 91.94 114 LEU A C 1
ATOM 924 O O . LEU A 1 114 ? -10.589 -4.163 1.705 1.00 91.94 114 LEU A O 1
ATOM 928 N N . ARG A 1 115 ? -10.606 -5.862 0.238 1.00 93.19 115 ARG A N 1
ATOM 929 C CA . ARG A 1 115 ? -12.063 -5.872 0.043 1.00 93.19 115 ARG A CA 1
ATOM 930 C C . ARG A 1 115 ? -12.823 -6.286 1.308 1.00 93.19 115 ARG A C 1
ATOM 932 O O . ARG A 1 115 ? -13.853 -5.678 1.597 1.00 93.19 115 ARG A O 1
ATOM 939 N N . ASP A 1 116 ? -12.349 -7.291 2.051 1.00 92.31 116 ASP A N 1
ATOM 940 C CA . ASP A 1 116 ? -12.959 -7.706 3.327 1.00 92.31 116 ASP A CA 1
ATOM 941 C C . ASP A 1 116 ? -12.839 -6.598 4.383 1.00 92.31 116 ASP A C 1
ATOM 943 O O . ASP A 1 116 ? -13.837 -6.239 5.009 1.00 92.31 116 ASP A O 1
ATOM 947 N N . ILE A 1 117 ? -11.646 -6.002 4.514 1.00 92.94 117 ILE A N 1
ATOM 948 C CA . ILE A 1 117 ? -11.378 -4.858 5.397 1.00 92.94 117 ILE A CA 1
ATOM 949 C C . ILE A 1 117 ? -12.314 -3.693 5.052 1.00 92.94 117 ILE A C 1
ATOM 951 O O . ILE A 1 117 ? -13.098 -3.277 5.904 1.00 92.94 117 ILE A O 1
ATOM 955 N N . ALA A 1 118 ? -12.297 -3.223 3.802 1.00 93.69 118 ALA A N 1
ATOM 956 C CA . ALA A 1 118 ? -13.093 -2.083 3.358 1.00 93.69 118 ALA A CA 1
ATOM 957 C C . ALA A 1 118 ? -14.594 -2.313 3.574 1.00 93.69 118 ALA A C 1
ATOM 959 O O . ALA A 1 118 ? -15.263 -1.483 4.180 1.00 93.69 118 ALA A O 1
ATOM 960 N N . ARG A 1 119 ? -15.136 -3.464 3.148 1.00 93.88 119 ARG A N 1
ATOM 961 C CA . ARG A 1 119 ? -16.568 -3.779 3.304 1.00 93.88 119 ARG A CA 1
ATOM 962 C C . ARG A 1 119 ? -17.007 -3.773 4.772 1.00 93.88 119 ARG A 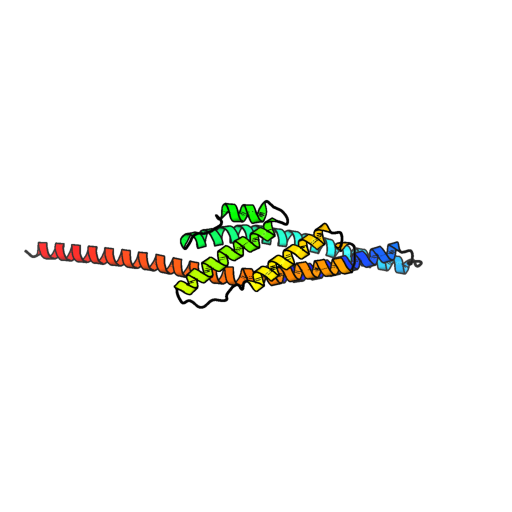C 1
ATOM 964 O O . ARG A 1 119 ? -18.130 -3.376 5.076 1.00 93.88 119 ARG A O 1
ATOM 971 N N . ARG A 1 120 ? -16.145 -4.243 5.676 1.00 93.31 120 ARG A N 1
ATOM 972 C CA . ARG A 1 120 ? -16.419 -4.303 7.119 1.00 93.31 120 ARG A CA 1
ATOM 973 C C . ARG A 1 120 ? -16.305 -2.932 7.779 1.00 93.31 120 ARG A C 1
ATOM 975 O O . ARG A 1 120 ? -17.176 -2.586 8.569 1.00 93.31 120 ARG A O 1
ATOM 982 N N . GLN A 1 121 ? -15.283 -2.153 7.428 1.00 93.94 121 GLN A N 1
ATOM 983 C CA . GLN A 1 121 ? -15.106 -0.783 7.913 1.00 93.94 121 GLN A CA 1
ATOM 984 C C . GLN A 1 121 ? -16.269 0.121 7.481 1.00 93.94 121 GLN A C 1
ATOM 986 O O . GLN A 1 121 ? -16.880 0.763 8.329 1.00 93.94 121 GLN A O 1
ATOM 991 N N . GLN A 1 122 ? -16.635 0.088 6.196 1.00 94.31 122 GLN A N 1
ATOM 992 C CA . GLN A 1 122 ? -17.771 0.831 5.640 1.00 94.31 122 GLN A CA 1
ATOM 993 C C . GLN A 1 122 ? -19.066 0.491 6.382 1.00 94.31 122 GLN A C 1
ATOM 995 O O . GLN A 1 122 ? -19.675 1.378 6.966 1.00 94.31 122 GLN A O 1
ATOM 1000 N N . LYS A 1 123 ? -19.404 -0.803 6.515 1.00 93.81 123 LYS A N 1
ATOM 1001 C CA . LYS A 1 123 ? -20.608 -1.240 7.244 1.00 93.81 123 LYS A CA 1
ATOM 1002 C C . LYS A 1 123 ? -20.648 -0.760 8.706 1.00 93.81 123 LYS A C 1
ATOM 1004 O O . LYS A 1 123 ? -21.728 -0.468 9.217 1.00 93.81 123 LYS A O 1
ATOM 1009 N N . LEU A 1 124 ? -19.505 -0.709 9.397 1.00 91.62 124 LEU A N 1
ATOM 1010 C CA . LEU A 1 124 ? -19.427 -0.200 10.774 1.00 91.62 124 LEU A CA 1
ATOM 1011 C C . LEU A 1 124 ? -19.615 1.323 10.844 1.00 91.62 124 LEU A C 1
ATOM 1013 O O . LEU A 1 124 ? -20.254 1.807 11.775 1.00 91.62 124 LEU A O 1
ATOM 1017 N N . LEU A 1 125 ? -19.077 2.069 9.877 1.00 92.56 125 LEU A N 1
ATOM 1018 C CA . LEU A 1 125 ? -19.222 3.524 9.796 1.00 92.56 125 LEU A CA 1
ATOM 1019 C C . LEU A 1 125 ? -20.638 3.934 9.364 1.00 92.56 125 LEU A C 1
ATOM 1021 O O . LEU A 1 125 ? -21.214 4.824 9.989 1.00 92.56 125 LEU A O 1
ATOM 1025 N N . ASP A 1 126 ? -21.231 3.227 8.396 1.00 93.50 126 ASP A N 1
ATOM 1026 C CA . ASP A 1 126 ? -22.638 3.367 7.989 1.00 93.50 126 ASP A CA 1
ATOM 1027 C C . ASP A 1 126 ? -23.570 3.165 9.191 1.00 93.50 126 ASP A C 1
ATOM 1029 O O . ASP A 1 126 ? -24.434 3.994 9.467 1.00 93.50 126 ASP A O 1
ATOM 1033 N N . GLY A 1 127 ? -23.347 2.092 9.961 1.00 90.94 127 GLY A N 1
ATOM 1034 C CA . GLY A 1 127 ? -24.117 1.782 11.168 1.00 90.94 127 GLY A CA 1
ATOM 1035 C C . GLY A 1 127 ? -23.957 2.799 12.306 1.00 90.94 127 GLY A C 1
ATOM 1036 O O . GLY A 1 127 ? -24.780 2.811 13.217 1.00 90.94 127 GLY A O 1
ATOM 1037 N N . ARG A 1 128 ? -22.928 3.658 12.256 1.00 88.81 128 ARG A N 1
ATOM 1038 C CA . ARG A 1 128 ? -22.729 4.795 13.171 1.00 88.81 128 ARG A CA 1
ATOM 1039 C C . ARG A 1 128 ? -23.120 6.149 12.548 1.00 88.81 128 ARG A C 1
ATOM 1041 O O . ARG A 1 128 ? -22.979 7.169 13.214 1.00 88.81 128 ARG A O 1
ATOM 1048 N N . GLY A 1 129 ? -23.594 6.185 11.297 1.00 89.94 129 GLY A N 1
ATOM 1049 C CA . GLY A 1 129 ? -23.967 7.418 10.589 1.00 89.94 129 GLY A CA 1
ATOM 1050 C C . GLY A 1 129 ? -22.792 8.348 10.250 1.00 89.94 129 GLY A C 1
ATOM 1051 O O . GLY A 1 129 ? -22.988 9.547 10.062 1.00 89.94 129 GLY A O 1
ATOM 1052 N N . ILE A 1 130 ? -21.565 7.824 10.204 1.00 91.44 130 ILE A N 1
ATOM 1053 C CA . ILE A 1 130 ? -20.341 8.622 10.053 1.00 91.44 130 ILE A CA 1
ATOM 1054 C C . ILE A 1 130 ? -19.991 8.767 8.570 1.00 91.44 130 ILE A C 1
ATOM 1056 O O . ILE A 1 130 ? -19.969 7.781 7.840 1.00 91.44 130 ILE A O 1
ATOM 1060 N N . GLN A 1 131 ? -19.667 9.982 8.119 1.00 91.62 131 GLN A N 1
ATOM 1061 C CA . GLN A 1 131 ? -19.207 10.214 6.746 1.00 91.62 131 GLN A CA 1
ATOM 1062 C C . GLN A 1 131 ? -17.751 9.768 6.551 1.00 91.62 131 GLN A C 1
ATOM 1064 O O . GLN A 1 131 ? -16.876 10.073 7.361 1.00 91.62 131 GLN A O 1
ATOM 1069 N N . TYR A 1 132 ? -17.478 9.087 5.437 1.00 91.31 132 TYR A N 1
ATOM 1070 C CA . TYR A 1 132 ? -16.149 8.600 5.071 1.00 91.31 132 TYR A CA 1
ATOM 1071 C C . TYR A 1 132 ? -15.962 8.562 3.547 1.00 91.31 132 TYR A C 1
ATOM 1073 O O . TYR A 1 132 ? -16.924 8.515 2.783 1.00 91.31 132 TYR A O 1
ATOM 1081 N N . THR A 1 133 ? -14.709 8.518 3.090 1.00 91.69 133 THR A N 1
ATOM 1082 C CA . THR A 1 133 ? -14.369 8.252 1.681 1.00 91.69 133 THR A CA 1
ATOM 1083 C C . THR A 1 133 ? -14.559 6.759 1.384 1.00 91.69 133 THR A C 1
ATOM 1085 O O . THR A 1 133 ? -13.851 5.959 1.997 1.00 91.69 133 THR A O 1
ATOM 1088 N N . PRO A 1 134 ? -15.467 6.320 0.494 1.00 89.31 134 PRO A N 1
ATOM 1089 C CA . PRO A 1 134 ? -15.656 4.897 0.212 1.00 89.31 134 PRO A CA 1
ATOM 1090 C C . PRO A 1 134 ? -14.528 4.327 -0.663 1.00 89.31 134 PRO A C 1
ATOM 1092 O O . PRO A 1 134 ? -14.053 4.977 -1.593 1.00 89.31 134 PRO A O 1
ATOM 1095 N N . VAL A 1 135 ? -14.152 3.068 -0.421 1.00 90.81 135 VAL A N 1
ATOM 1096 C CA . VAL A 1 135 ? -13.389 2.265 -1.394 1.00 90.81 135 VAL A CA 1
ATOM 1097 C C . VAL A 1 135 ? -14.386 1.743 -2.416 1.00 90.81 135 VAL A C 1
ATOM 1099 O O . VAL A 1 135 ? -15.243 0.929 -2.066 1.00 90.81 135 VAL A O 1
ATOM 1102 N N . THR A 1 136 ? -14.299 2.194 -3.668 1.00 90.50 136 THR A N 1
ATOM 1103 C CA . THR A 1 136 ? -15.232 1.726 -4.698 1.00 90.50 136 THR A CA 1
ATOM 1104 C C . THR A 1 136 ? -14.827 0.347 -5.220 1.00 90.50 136 THR A C 1
ATOM 1106 O O . THR A 1 136 ? -13.643 0.031 -5.356 1.00 90.50 136 THR A O 1
ATOM 1109 N N . GLY A 1 137 ? -15.812 -0.482 -5.585 1.00 88.50 137 GLY A N 1
ATOM 1110 C CA . GLY A 1 137 ? -15.543 -1.770 -6.237 1.00 88.50 137 GLY A CA 1
ATOM 1111 C C . GLY A 1 137 ? -14.761 -1.620 -7.549 1.00 88.50 137 GLY A C 1
ATOM 1112 O O . GLY A 1 137 ? -13.954 -2.482 -7.885 1.00 88.50 137 GLY A O 1
ATOM 1113 N N . ARG A 1 138 ? -14.932 -0.488 -8.247 1.00 90.50 138 ARG A N 1
ATOM 1114 C CA . ARG A 1 138 ? -14.175 -0.142 -9.455 1.00 90.50 138 ARG A CA 1
ATOM 1115 C C . ARG A 1 138 ? -12.681 0.012 -9.167 1.00 90.50 138 ARG A C 1
ATOM 1117 O O . ARG A 1 138 ? -11.880 -0.494 -9.941 1.00 90.50 138 ARG A O 1
ATOM 1124 N N . ASP A 1 139 ? -12.297 0.666 -8.071 1.00 90.94 139 ASP A N 1
ATOM 1125 C CA . ASP A 1 139 ? -10.877 0.868 -7.742 1.00 90.94 139 ASP A CA 1
ATOM 1126 C C . ASP A 1 139 ? -10.181 -0.460 -7.391 1.00 90.94 139 ASP A C 1
ATOM 1128 O O . ASP A 1 139 ? -9.039 -0.674 -7.793 1.00 90.94 139 ASP A O 1
ATOM 1132 N N . LEU A 1 140 ? -10.893 -1.393 -6.743 1.00 89.75 140 LEU A N 1
ATOM 1133 C CA . LEU A 1 140 ? -10.422 -2.767 -6.510 1.00 89.75 140 LEU A CA 1
ATOM 1134 C C . LEU A 1 140 ? -10.253 -3.565 -7.815 1.00 89.75 140 LEU A C 1
ATOM 1136 O O . LEU A 1 140 ? -9.269 -4.286 -7.962 1.00 89.75 140 LE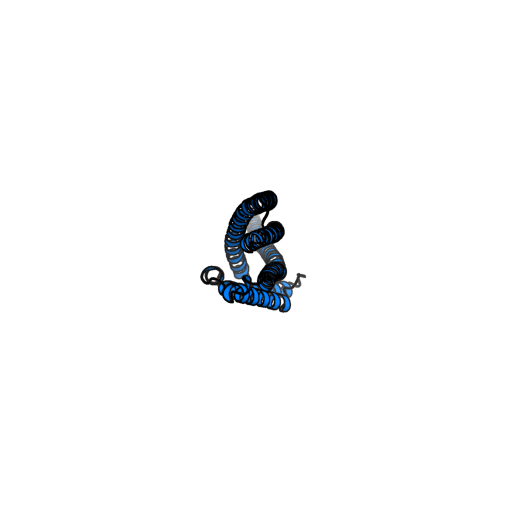U A O 1
ATOM 1140 N N . VAL A 1 141 ? -11.178 -3.427 -8.774 1.00 92.75 141 VAL A N 1
ATOM 1141 C CA . VAL A 1 141 ? -11.066 -4.069 -10.099 1.00 92.75 141 VAL A CA 1
ATOM 1142 C C . VAL A 1 141 ? -9.904 -3.484 -10.904 1.00 92.75 141 VAL A C 1
ATOM 1144 O O . VAL A 1 141 ? -9.148 -4.242 -11.504 1.00 92.75 141 VAL A O 1
ATOM 1147 N N . ILE A 1 142 ? -9.711 -2.161 -10.879 1.00 91.50 142 ILE A N 1
ATOM 1148 C CA . ILE A 1 142 ? -8.564 -1.503 -11.524 1.00 91.50 142 ILE A CA 1
ATOM 1149 C C . ILE A 1 142 ? -7.247 -1.981 -10.893 1.00 91.50 142 ILE A C 1
ATOM 1151 O O . ILE A 1 142 ? -6.303 -2.286 -11.619 1.00 91.50 142 ILE A O 1
ATOM 1155 N N . PHE A 1 143 ? -7.184 -2.095 -9.562 1.00 90.12 143 PHE A N 1
ATOM 1156 C CA . PHE A 1 143 ? -6.004 -2.609 -8.865 1.00 90.12 143 PHE A CA 1
ATOM 1157 C C . PHE A 1 143 ? -5.693 -4.063 -9.258 1.00 90.12 143 PHE A C 1
ATOM 1159 O O . PHE A 1 143 ? -4.563 -4.359 -9.642 1.00 90.12 143 PHE A O 1
ATOM 1166 N N . LEU A 1 144 ? -6.700 -4.946 -9.277 1.00 91.12 144 LEU A N 1
ATOM 1167 C CA . LEU A 1 144 ? -6.543 -6.328 -9.744 1.00 91.12 144 LEU A CA 1
ATOM 1168 C C . LEU A 1 144 ? -6.090 -6.405 -11.211 1.00 91.12 144 LEU A C 1
ATOM 1170 O O . LEU A 1 144 ? -5.209 -7.198 -11.534 1.00 91.12 144 LEU A O 1
ATOM 1174 N N . ALA A 1 145 ? -6.649 -5.572 -12.093 1.00 91.06 145 ALA A N 1
ATOM 1175 C CA . ALA A 1 145 ? -6.251 -5.529 -13.498 1.00 91.06 145 ALA A CA 1
ATOM 1176 C C . ALA A 1 145 ? -4.767 -5.159 -13.654 1.00 91.06 145 ALA A C 1
ATOM 1178 O O . ALA A 1 145 ? -4.046 -5.827 -14.392 1.00 91.06 145 ALA A O 1
ATOM 1179 N N . PHE A 1 146 ? -4.280 -4.160 -12.911 1.00 90.19 146 PHE A N 1
ATOM 1180 C CA . PHE A 1 146 ? -2.862 -3.793 -12.928 1.00 90.19 146 PHE A CA 1
ATOM 1181 C C . PHE A 1 146 ? -1.944 -4.869 -12.320 1.00 90.19 146 PHE A C 1
ATOM 1183 O O . PHE A 1 146 ? -0.832 -5.039 -12.817 1.00 90.19 146 PHE A O 1
ATOM 1190 N N . ILE A 1 147 ? -2.402 -5.644 -11.325 1.00 88.00 147 ILE A N 1
ATOM 1191 C CA . ILE A 1 147 ? -1.671 -6.832 -10.834 1.00 88.00 147 ILE A CA 1
ATOM 1192 C C . ILE A 1 147 ? -1.527 -7.862 -11.954 1.00 88.00 147 ILE A C 1
ATOM 1194 O O . ILE A 1 147 ? -0.417 -8.308 -12.231 1.00 88.00 147 ILE A O 1
ATOM 1198 N N . LEU A 1 148 ? -2.622 -8.204 -12.638 1.00 88.50 148 LEU A N 1
ATOM 1199 C CA . LEU A 1 148 ? -2.600 -9.188 -13.722 1.00 88.50 148 LEU A CA 1
ATOM 1200 C C . LEU A 1 148 ? -1.719 -8.735 -14.896 1.00 88.50 148 LEU A C 1
ATOM 1202 O O . LEU A 1 148 ? -0.934 -9.535 -15.396 1.00 88.50 148 LEU A O 1
ATOM 1206 N N . VAL A 1 149 ? -1.775 -7.458 -15.292 1.00 85.88 149 VAL A N 1
ATOM 1207 C CA . VAL A 1 149 ? -0.870 -6.908 -16.320 1.00 85.88 149 VAL A CA 1
ATOM 1208 C C . VAL A 1 149 ? 0.589 -6.973 -15.859 1.00 85.88 149 VAL A C 1
ATOM 1210 O O . VAL A 1 149 ? 1.441 -7.395 -16.635 1.00 85.88 149 VAL A O 1
ATOM 1213 N N . GLY A 1 150 ? 0.889 -6.624 -14.603 1.00 81.12 150 GLY A N 1
ATOM 1214 C CA . GLY A 1 150 ? 2.243 -6.733 -14.049 1.00 81.12 150 GLY A CA 1
ATOM 1215 C C . GLY A 1 150 ? 2.788 -8.166 -14.071 1.00 81.12 150 GLY A C 1
ATOM 1216 O O . GLY A 1 150 ? 3.943 -8.372 -14.431 1.00 81.12 150 GLY A O 1
ATOM 1217 N N . ILE A 1 151 ? 1.944 -9.157 -13.761 1.00 82.38 151 ILE A N 1
ATOM 1218 C CA . ILE A 1 151 ? 2.281 -10.585 -13.862 1.00 82.38 151 ILE A CA 1
ATOM 1219 C C . ILE A 1 151 ? 2.548 -10.973 -15.323 1.00 82.38 151 ILE A C 1
ATOM 1221 O O . ILE A 1 151 ? 3.595 -11.542 -15.615 1.00 82.38 151 ILE A O 1
ATOM 1225 N N . VAL A 1 152 ? 1.651 -10.631 -16.255 1.00 83.56 152 VAL A N 1
ATOM 1226 C CA . VAL A 1 152 ? 1.825 -10.955 -17.684 1.00 83.56 152 VAL A CA 1
ATOM 1227 C C . VAL A 1 152 ? 3.121 -10.359 -18.236 1.00 83.56 152 VAL A C 1
ATOM 1229 O O . VAL A 1 152 ? 3.882 -11.067 -18.887 1.00 83.56 152 VAL A O 1
ATOM 1232 N N . VAL A 1 153 ? 3.418 -9.092 -17.936 1.00 76.62 153 VAL A N 1
ATOM 1233 C CA . VAL A 1 153 ? 4.651 -8.435 -18.400 1.00 76.62 153 VAL A CA 1
ATOM 1234 C C . VAL A 1 153 ? 5.909 -9.078 -17.802 1.00 76.62 153 VAL A C 1
ATOM 1236 O O . VAL A 1 153 ? 6.918 -9.167 -18.496 1.00 76.62 153 VAL A O 1
ATOM 1239 N N . ALA A 1 154 ? 5.854 -9.564 -16.557 1.00 73.56 154 ALA A N 1
ATOM 1240 C CA . ALA A 1 154 ? 6.981 -10.241 -15.912 1.00 73.56 154 ALA A CA 1
ATOM 1241 C C . ALA A 1 154 ? 7.270 -11.648 -16.472 1.00 73.56 154 ALA A C 1
ATOM 1243 O O . ALA A 1 154 ? 8.421 -12.072 -16.443 1.00 73.56 154 ALA A O 1
ATOM 1244 N N . PHE A 1 155 ? 6.255 -12.371 -16.964 1.00 74.94 155 PHE A N 1
ATOM 1245 C CA . PHE A 1 155 ? 6.404 -13.760 -17.428 1.00 74.94 155 PHE A CA 1
ATOM 1246 C C . PHE A 1 155 ? 6.466 -13.938 -18.949 1.00 74.94 155 PHE A C 1
ATOM 1248 O O . PHE A 1 155 ? 6.938 -14.971 -19.407 1.00 74.94 155 PHE A O 1
ATOM 1255 N N . ALA A 1 156 ? 5.979 -12.982 -19.740 1.00 71.62 156 ALA A N 1
ATOM 1256 C CA . ALA A 1 156 ? 5.831 -13.159 -21.186 1.00 71.62 156 ALA A CA 1
ATOM 1257 C C . ALA A 1 156 ? 7.060 -12.736 -22.019 1.00 71.62 156 ALA A C 1
ATOM 1259 O O . ALA A 1 156 ? 6.912 -12.549 -23.222 1.00 71.62 156 ALA A O 1
ATOM 1260 N N . GLU A 1 157 ? 8.218 -12.475 -21.393 1.00 63.50 157 GLU A N 1
ATOM 1261 C CA . GLU A 1 157 ? 9.444 -11.915 -22.022 1.00 63.50 157 GLU A CA 1
ATOM 1262 C C . GLU A 1 157 ? 9.222 -10.579 -22.776 1.00 63.50 157 GLU A C 1
ATOM 1264 O O . GLU A 1 157 ? 10.126 -10.002 -23.373 1.00 63.50 157 GLU A O 1
ATOM 1269 N N . ILE A 1 158 ? 8.017 -10.006 -22.670 1.00 59.25 158 ILE A N 1
ATOM 1270 C CA . ILE A 1 158 ? 7.584 -8.778 -23.345 1.00 59.25 158 ILE A CA 1
ATOM 1271 C C . ILE A 1 158 ? 8.536 -7.612 -23.041 1.00 59.25 158 ILE A C 1
ATOM 1273 O O . ILE A 1 158 ? 8.757 -6.775 -23.919 1.00 59.25 158 ILE A O 1
ATOM 1277 N N . ALA A 1 159 ? 9.123 -7.579 -21.839 1.00 56.34 159 ALA A N 1
ATOM 1278 C CA . ALA A 1 159 ? 10.087 -6.577 -21.381 1.00 56.34 159 ALA A CA 1
ATOM 1279 C C . ALA A 1 159 ? 11.322 -6.404 -22.290 1.00 56.34 159 ALA A C 1
ATOM 1281 O O . ALA A 1 159 ? 11.873 -5.303 -22.321 1.00 56.34 159 ALA A O 1
ATOM 1282 N N . ASP A 1 160 ? 11.695 -7.417 -23.078 1.00 61.94 160 ASP A N 1
ATOM 1283 C CA . ASP A 1 160 ? 12.819 -7.345 -24.025 1.00 61.94 160 ASP A CA 1
ATOM 1284 C C . ASP A 1 160 ? 12.504 -6.453 -25.243 1.00 61.94 160 ASP A C 1
ATOM 1286 O O . ASP A 1 160 ? 13.396 -6.007 -25.967 1.00 61.94 160 ASP A O 1
ATOM 1290 N N . SER A 1 161 ? 11.223 -6.130 -25.453 1.00 67.69 161 SER A N 1
ATOM 1291 C CA . SER A 1 161 ? 10.769 -5.146 -26.437 1.00 67.69 161 SER A CA 1
ATOM 1292 C C . SER A 1 161 ? 10.629 -3.746 -25.827 1.00 67.69 161 SER A C 1
ATOM 1294 O O . SER A 1 161 ? 10.170 -3.576 -24.696 1.00 67.69 161 SER A O 1
ATOM 1296 N N . TRP A 1 162 ? 10.908 -2.703 -26.617 1.00 65.94 162 TRP A N 1
ATOM 1297 C CA . TRP A 1 162 ? 10.696 -1.302 -26.212 1.00 65.94 162 TRP A CA 1
ATOM 1298 C C . TRP A 1 162 ? 9.246 -1.042 -25.762 1.00 65.94 162 TRP A C 1
ATOM 1300 O O . TRP A 1 162 ? 9.001 -0.446 -24.712 1.00 65.94 162 TRP A O 1
ATOM 1310 N N . SER A 1 163 ? 8.279 -1.586 -26.508 1.00 70.38 163 SER A N 1
ATOM 1311 C CA . SER A 1 163 ? 6.851 -1.609 -26.167 1.00 70.38 163 SER A CA 1
ATOM 1312 C C . SER A 1 163 ? 6.561 -2.243 -24.805 1.00 70.38 163 SER A C 1
ATOM 1314 O O . SER A 1 163 ? 5.695 -1.766 -24.072 1.00 70.38 163 SER A O 1
ATOM 1316 N N . GLY A 1 164 ? 7.285 -3.302 -24.448 1.00 70.88 164 GLY A N 1
ATOM 1317 C CA . GLY A 1 164 ? 7.109 -4.013 -23.193 1.00 70.88 164 GLY A CA 1
ATOM 1318 C C . GLY A 1 164 ? 7.766 -3.343 -22.001 1.00 70.88 164 GLY A C 1
ATOM 1319 O O . GLY A 1 164 ? 7.157 -3.318 -20.937 1.00 70.88 164 GLY A O 1
ATOM 1320 N N . CYS A 1 165 ? 8.924 -2.702 -22.183 1.00 68.88 165 CYS A N 1
ATOM 1321 C CA . CYS A 1 165 ? 9.449 -1.744 -21.210 1.00 68.88 165 CYS A CA 1
ATOM 1322 C C . CYS A 1 165 ? 8.391 -0.673 -20.885 1.00 68.88 165 CYS A C 1
ATOM 1324 O O . CYS A 1 165 ? 8.053 -0.473 -19.721 1.00 68.88 165 CYS A O 1
ATOM 1326 N N . PHE A 1 166 ? 7.781 -0.042 -21.897 1.00 73.50 166 PHE A N 1
ATOM 1327 C CA . PHE A 1 166 ? 6.700 0.931 -21.677 1.00 73.50 166 PHE A CA 1
ATOM 1328 C C . PHE A 1 166 ? 5.472 0.329 -20.974 1.00 73.50 166 PHE A C 1
ATOM 1330 O O . PHE A 1 166 ? 4.922 0.961 -20.067 1.00 73.50 166 PHE A O 1
ATOM 1337 N N . ALA A 1 167 ? 5.063 -0.891 -21.335 1.00 74.75 167 ALA A N 1
ATOM 1338 C CA . ALA A 1 167 ? 3.975 -1.598 -20.661 1.00 74.75 167 ALA A CA 1
ATOM 1339 C C . ALA A 1 167 ? 4.305 -1.916 -19.189 1.00 74.75 167 ALA A C 1
ATOM 1341 O O . ALA A 1 167 ? 3.448 -1.724 -18.327 1.00 74.75 167 ALA A O 1
ATOM 1342 N N . ALA A 1 168 ? 5.542 -2.319 -18.878 1.00 74.50 168 ALA A N 1
ATOM 1343 C CA . ALA A 1 168 ? 6.026 -2.557 -17.517 1.00 74.50 168 ALA A CA 1
ATOM 1344 C C . ALA A 1 168 ? 5.954 -1.281 -16.668 1.00 74.50 168 ALA A C 1
ATOM 1346 O O . ALA A 1 168 ? 5.391 -1.289 -15.572 1.00 74.50 168 ALA A O 1
ATOM 1347 N N . CYS A 1 169 ? 6.452 -0.164 -17.208 1.00 73.94 169 CYS A N 1
ATOM 1348 C CA . CYS A 1 169 ? 6.383 1.150 -16.575 1.00 73.94 169 CYS A CA 1
ATOM 1349 C C . CYS A 1 169 ? 4.931 1.552 -16.286 1.00 73.94 169 CYS A C 1
ATOM 1351 O O . CYS A 1 169 ? 4.590 1.901 -15.155 1.00 73.94 169 CYS A O 1
ATOM 1353 N N . ALA A 1 170 ? 4.057 1.464 -17.293 1.00 78.38 170 ALA A N 1
ATOM 1354 C CA . ALA A 1 170 ? 2.644 1.803 -17.160 1.00 78.38 170 ALA A CA 1
ATOM 1355 C C . ALA A 1 170 ? 1.926 0.900 -16.139 1.00 78.38 170 ALA A C 1
ATOM 1357 O O . ALA A 1 170 ? 1.119 1.393 -15.349 1.00 78.38 170 ALA A O 1
ATOM 1358 N N . ALA A 1 171 ? 2.259 -0.394 -16.100 1.00 81.44 171 ALA A N 1
ATOM 1359 C CA . ALA A 1 171 ? 1.730 -1.342 -15.128 1.00 81.44 171 ALA A CA 1
ATOM 1360 C C . ALA A 1 171 ? 2.189 -1.021 -13.698 1.00 81.44 171 ALA A C 1
ATOM 1362 O O . ALA A 1 171 ? 1.351 -0.961 -12.803 1.00 81.44 171 ALA A O 1
ATOM 1363 N N . MET A 1 172 ? 3.478 -0.738 -13.470 1.00 77.44 172 MET A N 1
ATOM 1364 C CA . MET A 1 172 ? 3.994 -0.357 -12.145 1.00 77.44 172 MET A CA 1
ATOM 1365 C C . MET A 1 172 ? 3.400 0.965 -11.640 1.00 77.44 172 MET A C 1
ATOM 1367 O O . MET A 1 172 ? 3.005 1.067 -10.476 1.00 77.44 172 MET A O 1
ATOM 1371 N N . VAL A 1 173 ? 3.279 1.972 -12.508 1.00 81.19 173 VAL A N 1
ATOM 1372 C CA . VAL A 1 173 ? 2.643 3.252 -12.158 1.00 81.19 173 VAL A CA 1
ATOM 1373 C C . VAL A 1 173 ? 1.150 3.059 -11.874 1.00 81.19 173 VAL A C 1
ATOM 1375 O O . VAL A 1 173 ? 0.642 3.558 -10.867 1.00 81.19 173 VAL A O 1
ATOM 1378 N N . GLY A 1 174 ? 0.450 2.289 -12.710 1.00 85.56 174 GLY A N 1
ATOM 1379 C CA . GLY A 1 174 ? -0.953 1.933 -12.513 1.00 85.56 174 GLY A CA 1
ATOM 1380 C C . GLY A 1 174 ? -1.198 1.171 -11.210 1.00 85.56 174 GLY A C 1
ATOM 1381 O O . GLY A 1 174 ? -2.110 1.527 -10.457 1.00 85.56 174 GLY A O 1
ATOM 1382 N N . LEU A 1 175 ? -0.336 0.199 -10.889 1.00 84.56 175 LEU A N 1
ATOM 1383 C CA . LEU A 1 175 ? -0.296 -0.514 -9.610 1.00 84.56 175 LEU A CA 1
ATOM 1384 C C . LEU A 1 175 ? -0.176 0.458 -8.437 1.00 84.56 175 LEU A C 1
ATOM 1386 O O . LEU A 1 175 ? -1.038 0.459 -7.564 1.00 84.56 175 LEU A O 1
ATOM 1390 N N . MET A 1 176 ? 0.835 1.333 -8.430 1.00 81.50 176 MET A N 1
ATOM 1391 C CA . MET A 1 176 ? 1.031 2.303 -7.345 1.00 81.50 176 MET A CA 1
ATOM 1392 C C . MET A 1 176 ? -0.172 3.235 -7.149 1.00 81.50 176 MET A C 1
ATOM 1394 O O . MET A 1 176 ? -0.591 3.481 -6.015 1.00 81.50 176 MET A O 1
ATOM 1398 N N . VAL A 1 177 ? -0.731 3.770 -8.238 1.00 85.56 177 VAL A N 1
ATOM 1399 C CA . VAL A 1 177 ? -1.846 4.729 -8.180 1.00 85.56 177 VAL A CA 1
ATOM 1400 C C . VAL A 1 177 ? -3.141 4.054 -7.723 1.00 85.56 177 VAL A C 1
ATOM 1402 O O . VAL A 1 177 ? -3.850 4.602 -6.875 1.00 85.56 177 VAL A O 1
ATOM 1405 N N . SER A 1 178 ? -3.451 2.867 -8.246 1.00 89.00 178 SER A N 1
ATOM 1406 C CA . SER A 1 178 ? -4.640 2.100 -7.850 1.00 89.00 178 SER A CA 1
ATOM 1407 C C . SER A 1 178 ? -4.531 1.577 -6.415 1.00 89.00 178 SER A C 1
ATOM 1409 O O . SER A 1 178 ? -5.465 1.758 -5.632 1.00 89.00 178 SER A O 1
ATOM 1411 N N . TYR A 1 179 ? -3.359 1.080 -6.015 1.00 85.56 179 TYR A N 1
ATOM 1412 C CA . TYR A 1 179 ? -3.050 0.719 -4.633 1.00 85.56 179 TYR A CA 1
ATOM 1413 C C . TYR A 1 179 ? -3.243 1.898 -3.671 1.00 85.56 179 TYR A C 1
ATOM 1415 O O . TYR A 1 179 ? -3.900 1.750 -2.645 1.00 85.56 179 TYR A O 1
ATOM 1423 N N . LEU A 1 180 ? -2.759 3.101 -4.011 1.00 86.31 180 LEU A N 1
ATOM 1424 C CA . LEU A 1 180 ? -2.989 4.301 -3.196 1.00 86.31 180 LEU A CA 1
ATOM 1425 C C . LEU A 1 180 ? -4.475 4.668 -3.079 1.00 86.31 180 LEU A C 1
ATOM 1427 O O . LEU A 1 180 ? -4.896 5.094 -2.003 1.00 86.31 180 LEU A O 1
ATOM 1431 N N . ARG A 1 181 ? -5.269 4.502 -4.148 1.00 88.44 181 ARG A N 1
ATOM 1432 C CA . ARG A 1 181 ? -6.723 4.758 -4.128 1.00 88.44 181 ARG A CA 1
ATOM 1433 C C . ARG A 1 181 ? -7.491 3.773 -3.249 1.00 88.44 181 ARG A C 1
ATOM 1435 O O . ARG A 1 181 ? -8.443 4.189 -2.601 1.00 88.44 181 ARG A O 1
ATOM 1442 N N . VAL A 1 182 ? -7.074 2.508 -3.198 1.00 90.56 182 VAL A N 1
ATOM 1443 C CA . VAL A 1 182 ? -7.700 1.479 -2.347 1.00 90.56 182 VAL A CA 1
ATOM 1444 C C . VAL A 1 182 ? -7.208 1.567 -0.900 1.00 90.56 182 VAL A C 1
ATOM 1446 O O . VAL A 1 182 ? -8.010 1.529 0.029 1.00 90.56 182 VAL A O 1
ATOM 1449 N N . LEU A 1 183 ? -5.897 1.704 -0.685 1.00 89.56 183 LEU A N 1
ATOM 1450 C CA . LEU A 1 183 ? -5.307 1.665 0.652 1.00 89.56 183 LEU A CA 1
ATOM 1451 C C . LEU A 1 183 ? -5.625 2.918 1.469 1.00 89.56 183 LEU A C 1
ATOM 1453 O O . LEU A 1 183 ? -5.888 2.805 2.665 1.00 89.56 183 LEU A O 1
ATOM 1457 N N . ARG A 1 184 ? -5.598 4.111 0.856 1.00 90.19 184 ARG A N 1
ATOM 1458 C CA . ARG A 1 184 ? -5.816 5.369 1.586 1.00 90.19 184 ARG A CA 1
ATOM 1459 C C . ARG A 1 184 ? -7.134 5.347 2.377 1.00 90.19 184 ARG A C 1
ATOM 1461 O O . ARG A 1 184 ? -7.055 5.561 3.587 1.00 90.19 184 ARG A O 1
ATOM 1468 N N . PRO A 1 185 ? -8.304 5.052 1.775 1.00 91.62 185 PRO A N 1
ATOM 1469 C CA . PRO A 1 185 ? -9.541 5.022 2.537 1.00 91.62 185 PRO A CA 1
ATOM 1470 C C . PRO A 1 185 ? -9.572 3.887 3.569 1.00 91.62 185 PRO A C 1
ATOM 1472 O O . PRO A 1 185 ? -10.034 4.131 4.675 1.00 91.62 185 PRO A O 1
ATOM 1475 N N . CYS A 1 186 ? -9.007 2.700 3.296 1.00 91.81 186 CYS A N 1
ATOM 1476 C CA . CYS A 1 186 ? -8.901 1.627 4.304 1.00 91.81 186 CYS A CA 1
ATOM 1477 C C . CYS A 1 186 ? -8.121 2.055 5.564 1.00 91.81 186 CYS A C 1
ATOM 1479 O O . CYS A 1 186 ? -8.461 1.666 6.684 1.00 91.81 186 CYS A O 1
ATOM 1481 N N . VAL A 1 187 ? -7.060 2.854 5.392 1.00 91.19 187 VAL A N 1
ATOM 1482 C CA . VAL A 1 187 ? -6.271 3.414 6.501 1.00 91.19 187 VAL A CA 1
ATOM 1483 C C . VAL A 1 187 ? -7.056 4.506 7.230 1.00 91.19 187 VAL A C 1
ATOM 1485 O O . VAL A 1 187 ? -7.122 4.492 8.457 1.00 91.19 187 VAL A O 1
ATOM 1488 N N . GLU A 1 188 ? -7.659 5.445 6.495 1.00 91.94 188 GLU A N 1
ATOM 1489 C CA . GLU A 1 188 ? -8.427 6.561 7.065 1.00 91.94 188 GLU A CA 1
ATOM 1490 C C . GLU A 1 188 ? -9.654 6.053 7.853 1.00 91.94 188 GLU A C 1
ATOM 1492 O O . GLU A 1 188 ? -9.818 6.408 9.022 1.00 91.94 188 GLU A O 1
ATOM 1497 N N . GLN A 1 189 ? -10.444 5.141 7.273 1.00 92.38 189 GLN A N 1
ATOM 1498 C CA . GLN A 1 189 ? -11.589 4.486 7.919 1.00 92.38 189 GLN A CA 1
ATOM 1499 C C . GLN A 1 189 ? -11.171 3.648 9.137 1.00 92.38 189 GLN A C 1
ATOM 1501 O O . GLN A 1 189 ? -11.802 3.725 10.191 1.00 92.38 189 GLN A O 1
ATOM 1506 N N . GLY A 1 190 ? -10.093 2.864 9.020 1.00 90.81 190 GLY A N 1
ATOM 1507 C CA . GLY A 1 190 ? -9.593 2.027 10.113 1.00 90.81 190 GLY A CA 1
ATOM 1508 C C . GLY A 1 190 ? -9.117 2.835 11.318 1.00 90.81 190 GLY A C 1
ATOM 1509 O O . GLY A 1 190 ? -9.453 2.503 12.453 1.00 90.81 190 GLY A O 1
ATOM 1510 N N . ASN A 1 191 ? -8.390 3.929 11.075 1.00 90.56 191 ASN A N 1
ATOM 1511 C CA . ASN A 1 191 ? -7.949 4.841 12.130 1.00 90.56 191 ASN A CA 1
ATOM 1512 C C . ASN A 1 191 ? -9.131 5.552 12.806 1.00 90.56 191 ASN A C 1
ATOM 1514 O O . ASN A 1 191 ? -9.109 5.744 14.019 1.00 90.56 191 ASN A O 1
ATOM 1518 N N . MET A 1 192 ? -10.160 5.928 12.040 1.00 90.44 192 MET A N 1
ATOM 1519 C CA . MET A 1 192 ? -11.372 6.554 12.572 1.00 90.44 192 MET A CA 1
ATOM 1520 C C . MET A 1 192 ? -12.141 5.593 13.491 1.00 90.44 192 MET A C 1
ATOM 1522 O O . MET A 1 192 ? -12.427 5.942 14.633 1.00 90.44 192 MET A O 1
ATOM 1526 N N . LEU A 1 193 ? -12.395 4.361 13.037 1.00 91.44 193 LEU A N 1
ATOM 1527 C CA . LEU A 1 193 ? -13.059 3.326 13.840 1.00 91.44 193 LEU A CA 1
ATOM 1528 C C . LEU A 1 193 ? -12.281 2.965 15.110 1.00 91.44 193 LEU A C 1
ATOM 1530 O O . LEU A 1 193 ? -12.889 2.777 16.161 1.00 91.44 193 LEU A O 1
ATOM 1534 N N . TYR A 1 194 ? -10.950 2.881 15.031 1.00 88.38 194 TYR A N 1
ATOM 1535 C CA . TYR A 1 194 ? -10.128 2.553 16.195 1.00 88.38 194 TYR A CA 1
ATOM 1536 C C . TYR A 1 194 ? -10.147 3.663 17.255 1.00 88.38 194 TYR A C 1
ATOM 1538 O O . TYR A 1 194 ? -10.307 3.361 18.433 1.00 88.38 194 TYR A O 1
ATOM 1546 N N . LYS A 1 195 ? -10.068 4.939 16.848 1.00 89.06 195 LYS A N 1
ATOM 1547 C CA . LYS A 1 195 ? -10.193 6.078 17.775 1.00 89.06 195 LYS A CA 1
ATOM 1548 C C . LYS A 1 195 ? -11.544 6.101 18.483 1.00 89.06 195 LYS A C 1
ATOM 1550 O O . LYS A 1 195 ? -11.589 6.249 19.695 1.00 89.06 195 LYS A O 1
ATOM 1555 N N . LEU A 1 196 ? -12.631 5.898 17.737 1.00 87.69 196 LEU A N 1
ATOM 1556 C CA . LEU A 1 196 ? -13.978 5.844 18.308 1.00 87.69 196 LEU A CA 1
ATOM 1557 C C . LEU A 1 196 ? -14.116 4.706 19.323 1.00 87.69 196 LEU A C 1
ATOM 1559 O O . LEU A 1 196 ? -14.712 4.897 20.372 1.00 87.69 196 LEU A O 1
ATOM 1563 N N . HIS A 1 197 ? -13.522 3.543 19.049 1.00 88.44 197 HIS A N 1
ATOM 1564 C CA . HIS A 1 197 ? -13.495 2.436 20.002 1.00 88.44 197 HIS A CA 1
ATOM 1565 C C . HIS A 1 197 ? -12.691 2.756 21.269 1.00 88.44 197 HIS A C 1
ATOM 1567 O O . HIS A 1 197 ? -13.113 2.403 22.366 1.00 88.44 197 HIS A O 1
ATOM 1573 N N . GLU A 1 198 ? -11.548 3.427 21.129 1.00 88.25 198 GLU A N 1
ATOM 1574 C CA . GLU A 1 198 ? -10.731 3.873 22.259 1.00 88.25 198 GLU A CA 1
ATOM 1575 C C . GLU A 1 198 ? -11.488 4.898 23.123 1.00 88.25 198 GLU A C 1
ATOM 1577 O O . GLU A 1 198 ? -11.506 4.767 24.346 1.00 88.25 198 GLU A O 1
ATOM 1582 N N . GLU A 1 199 ? -12.204 5.841 22.503 1.00 88.44 199 GLU A N 1
ATOM 1583 C CA . GLU A 1 199 ? -13.113 6.766 23.191 1.00 88.44 199 GLU A CA 1
ATOM 1584 C C . GLU A 1 199 ? -14.291 6.051 23.875 1.00 88.44 199 GLU A C 1
ATOM 1586 O O . GLU A 1 199 ? -14.577 6.350 25.033 1.00 88.44 199 GLU A O 1
ATOM 1591 N N . ASP A 1 200 ? -14.947 5.095 23.206 1.00 88.25 200 ASP A N 1
ATOM 1592 C CA . ASP A 1 200 ? -16.049 4.300 23.773 1.00 88.25 200 ASP A CA 1
ATOM 1593 C C . ASP A 1 200 ? -15.580 3.538 25.036 1.00 88.25 200 ASP A C 1
ATOM 1595 O O . ASP A 1 200 ? -16.252 3.547 26.069 1.00 88.25 200 ASP A O 1
ATOM 1599 N N . VAL A 1 201 ? -14.392 2.918 24.981 1.00 89.25 201 VAL A N 1
ATOM 1600 C CA . VAL A 1 201 ? -13.781 2.186 26.108 1.00 89.25 201 VAL A CA 1
ATOM 1601 C C . VAL A 1 201 ? -13.342 3.126 27.235 1.00 89.25 201 VAL A C 1
ATOM 1603 O O . VAL A 1 201 ? -13.470 2.773 28.409 1.00 89.25 201 VAL A O 1
ATOM 1606 N N . LEU A 1 202 ? -12.826 4.315 26.912 1.00 91.75 202 LEU A N 1
ATOM 1607 C CA . LEU A 1 202 ? -12.463 5.324 27.910 1.00 91.75 202 LEU A CA 1
ATOM 1608 C C . LEU A 1 202 ? -13.697 5.858 28.644 1.00 91.75 202 LEU A C 1
ATOM 1610 O O . LEU A 1 202 ? -13.661 5.949 29.869 1.00 91.75 202 LEU A O 1
ATOM 1614 N N . ARG A 1 203 ? -14.793 6.149 27.930 1.00 90.44 203 ARG A N 1
ATOM 1615 C CA . ARG A 1 203 ? -16.061 6.592 28.537 1.00 90.44 203 ARG A CA 1
ATOM 1616 C C . ARG A 1 203 ? -16.620 5.538 29.487 1.00 90.44 203 ARG A C 1
ATOM 1618 O O . ARG A 1 203 ? -16.831 5.852 30.650 1.00 90.44 203 ARG A O 1
ATOM 1625 N N . ALA A 1 204 ? -16.707 4.279 29.050 1.00 90.94 204 ALA A N 1
ATOM 1626 C CA . ALA A 1 204 ? -17.185 3.184 29.897 1.00 90.94 204 ALA A CA 1
ATOM 1627 C C . ALA A 1 204 ? -16.392 3.045 31.214 1.00 90.94 204 ALA A C 1
ATOM 1629 O O . ALA A 1 204 ? -16.981 2.816 32.267 1.00 90.94 204 ALA A O 1
ATOM 1630 N N . LYS A 1 205 ? -15.064 3.239 31.179 1.00 91.75 205 LYS A N 1
ATOM 1631 C CA . LYS A 1 205 ? -14.218 3.243 32.387 1.00 91.75 205 LYS A CA 1
ATOM 1632 C C . LYS A 1 205 ? -14.443 4.461 33.284 1.00 91.75 205 LYS A C 1
ATOM 1634 O O . LYS A 1 205 ? -14.355 4.338 34.501 1.00 91.75 205 LYS A O 1
ATOM 1639 N N . VAL A 1 206 ? -14.694 5.636 32.705 1.00 93.06 206 VAL A N 1
ATOM 1640 C CA . VAL A 1 206 ? -15.026 6.843 33.478 1.00 93.06 206 VAL A CA 1
ATOM 1641 C C . VAL A 1 206 ? -16.374 6.666 34.176 1.00 93.06 206 VAL A C 1
ATOM 1643 O O . VAL A 1 206 ? -16.461 6.933 35.372 1.00 93.06 206 VAL A O 1
ATOM 1646 N N . ASP A 1 207 ? -17.380 6.147 33.473 1.00 93.44 207 ASP A N 1
ATOM 1647 C CA . ASP A 1 207 ? -18.714 5.885 34.024 1.00 93.44 207 ASP A CA 1
ATOM 1648 C C . ASP A 1 207 ? -18.667 4.839 35.156 1.00 93.44 207 ASP A C 1
ATOM 1650 O O . ASP A 1 207 ? -19.317 5.003 36.189 1.00 93.44 207 ASP A O 1
ATOM 1654 N N . GLU A 1 208 ? -17.842 3.795 35.011 1.00 92.94 208 GLU A N 1
ATOM 1655 C CA . GLU A 1 208 ? -17.606 2.788 36.054 1.00 92.94 208 GLU A CA 1
ATOM 1656 C C . GLU A 1 208 ? -16.985 3.400 37.324 1.00 92.94 208 GLU A C 1
ATOM 1658 O O . GLU A 1 208 ? -17.524 3.208 38.415 1.00 92.94 208 GLU A O 1
ATOM 1663 N N . VAL A 1 209 ? -15.930 4.212 37.184 1.00 93.00 209 VAL A N 1
ATOM 1664 C CA . VAL A 1 209 ? -15.270 4.902 38.311 1.00 93.00 209 VAL A CA 1
ATOM 1665 C C . VAL A 1 209 ? -16.181 5.946 38.970 1.00 93.00 209 VAL A C 1
ATOM 1667 O O . VAL A 1 209 ? -16.112 6.149 40.184 1.00 93.00 209 VAL A O 1
ATOM 1670 N N . LEU A 1 210 ? -17.042 6.626 38.206 1.00 92.12 210 LEU A N 1
ATOM 1671 C CA . LEU A 1 210 ? -18.035 7.547 38.770 1.00 92.12 210 LEU A CA 1
ATOM 1672 C C . LEU A 1 210 ? -19.071 6.789 39.607 1.00 92.12 210 LEU A C 1
ATOM 1674 O O . LEU A 1 210 ? -19.313 7.170 40.751 1.00 92.12 210 LEU A O 1
ATOM 1678 N N . ARG A 1 211 ? -19.596 5.670 39.095 1.00 92.31 211 ARG A N 1
ATOM 1679 C CA . ARG A 1 211 ? -20.532 4.806 39.827 1.00 92.31 211 ARG A CA 1
ATOM 1680 C C . ARG A 1 211 ? -19.917 4.246 41.115 1.00 92.31 211 ARG A C 1
ATOM 1682 O O . ARG A 1 211 ? -20.588 4.214 42.142 1.00 92.31 211 ARG A O 1
ATOM 1689 N N . GLU A 1 212 ? -18.651 3.826 41.093 1.00 93.81 212 GLU A N 1
ATOM 1690 C CA . GLU A 1 212 ? -17.940 3.383 42.305 1.00 93.81 212 GLU A CA 1
ATOM 1691 C C . GLU A 1 212 ? -17.855 4.498 43.359 1.00 93.81 212 GLU A C 1
ATOM 1693 O O . GLU A 1 212 ? -18.150 4.263 44.531 1.00 93.81 212 GLU A O 1
ATOM 1698 N N . ARG A 1 213 ? -17.545 5.735 42.947 1.00 91.38 213 ARG A N 1
ATOM 1699 C CA . ARG A 1 213 ? -17.504 6.901 43.849 1.00 91.38 213 ARG A CA 1
ATOM 1700 C C . ARG A 1 213 ? -18.871 7.270 44.421 1.00 91.38 213 ARG A C 1
ATOM 1702 O O . ARG A 1 213 ? -18.942 7.683 45.576 1.00 91.38 213 ARG A O 1
ATOM 1709 N N . GLU A 1 214 ? -19.942 7.135 43.644 1.00 93.69 214 GLU A N 1
ATOM 1710 C CA . GLU A 1 214 ? -21.311 7.350 44.130 1.00 93.69 214 GLU A CA 1
ATOM 1711 C C . GLU A 1 214 ? -21.701 6.306 45.184 1.00 93.69 214 GLU A C 1
ATOM 1713 O O . GLU A 1 214 ? -22.242 6.668 46.229 1.00 93.69 214 GLU A O 1
ATOM 1718 N N . ILE A 1 215 ? -21.347 5.034 44.964 1.00 93.38 215 ILE A N 1
ATOM 1719 C CA . ILE A 1 215 ? -21.560 3.949 45.934 1.00 93.38 215 ILE A CA 1
ATOM 1720 C C . ILE A 1 215 ? -20.742 4.190 47.212 1.00 93.38 215 ILE A C 1
ATOM 1722 O O . ILE A 1 215 ? -21.289 4.079 48.308 1.00 93.38 215 ILE A O 1
ATOM 1726 N N . GLU A 1 216 ? -19.463 4.572 47.102 1.00 91.50 216 GLU A N 1
ATOM 1727 C CA . GLU A 1 216 ? -18.646 4.942 48.266 1.00 91.50 216 GLU A CA 1
ATOM 1728 C C . GLU A 1 216 ? -19.238 6.118 49.049 1.00 91.50 216 GLU A C 1
ATOM 1730 O O . GLU A 1 216 ? -19.235 6.100 50.280 1.00 91.50 216 GLU A O 1
ATOM 1735 N N . LYS A 1 217 ? -19.731 7.152 48.356 1.00 93.00 217 LYS A N 1
ATOM 1736 C CA . LYS A 1 217 ? -20.319 8.334 48.995 1.00 93.00 217 LYS A CA 1
ATOM 1737 C C . LYS A 1 217 ? -21.604 7.973 49.740 1.00 93.00 217 LYS A C 1
ATOM 1739 O O . LYS A 1 217 ? -21.718 8.299 50.917 1.00 93.00 217 LYS A O 1
ATOM 1744 N N . ALA A 1 218 ? -22.505 7.224 49.104 1.00 90.88 218 ALA A N 1
ATOM 1745 C CA . ALA A 1 218 ? -23.723 6.729 49.742 1.00 90.88 218 ALA A CA 1
ATOM 1746 C C . ALA A 1 218 ? -23.421 5.811 50.943 1.00 90.88 218 ALA A C 1
ATOM 1748 O O . ALA A 1 218 ? -24.098 5.884 51.966 1.00 90.88 218 ALA A O 1
ATOM 1749 N N . ALA A 1 219 ? -22.377 4.977 50.862 1.00 91.38 219 ALA A N 1
ATOM 1750 C CA . ALA A 1 219 ? -21.952 4.132 51.978 1.00 91.38 219 ALA A CA 1
ATOM 1751 C C . ALA A 1 219 ? -21.444 4.948 53.182 1.00 91.38 219 ALA A C 1
ATOM 1753 O O . ALA A 1 219 ? -21.752 4.592 54.319 1.00 91.38 219 ALA A O 1
ATOM 1754 N N . ARG A 1 220 ? -20.716 6.052 52.948 1.00 88.31 220 ARG A N 1
ATOM 1755 C CA . ARG A 1 220 ? -20.287 6.977 54.014 1.00 88.31 220 ARG A CA 1
ATOM 1756 C C . ARG A 1 220 ? -21.469 7.714 54.635 1.00 88.31 220 ARG A C 1
ATOM 1758 O O . ARG A 1 220 ? -21.575 7.723 55.852 1.00 88.31 220 ARG A O 1
ATOM 1765 N N . GLU A 1 221 ? -22.391 8.232 53.825 1.00 89.12 221 GLU A N 1
ATOM 1766 C CA . GLU A 1 221 ? -23.602 8.916 54.310 1.00 89.12 221 GLU A CA 1
ATOM 1767 C C . GLU A 1 221 ? -24.474 7.990 55.185 1.00 89.12 221 GLU A C 1
ATOM 1769 O O . GLU A 1 221 ? -24.957 8.402 56.237 1.00 89.12 221 GLU A O 1
ATOM 1774 N N . ILE A 1 222 ? -24.610 6.707 54.818 1.00 86.31 222 ILE A N 1
ATOM 1775 C CA . ILE A 1 222 ? -25.290 5.689 55.643 1.00 86.31 222 ILE A CA 1
ATOM 1776 C C . ILE A 1 222 ? -24.519 5.382 56.937 1.00 86.31 222 ILE A C 1
ATOM 1778 O O . ILE A 1 222 ? -25.131 5.049 57.953 1.00 86.31 222 ILE A O 1
ATOM 1782 N N . GLN A 1 223 ? -23.186 5.435 56.909 1.00 81.06 223 GLN A N 1
ATOM 1783 C CA . GLN A 1 223 ? -22.362 5.204 58.093 1.00 81.06 223 GLN A CA 1
ATOM 1784 C C . GLN A 1 223 ? -22.452 6.385 59.067 1.00 81.06 223 GLN A C 1
ATOM 1786 O O . GLN A 1 223 ? -22.653 6.154 60.254 1.00 81.06 223 GLN A O 1
ATOM 1791 N N . GLU A 1 224 ? -22.365 7.620 58.573 1.00 86.19 224 GLU A N 1
ATOM 1792 C CA . GLU A 1 224 ? -22.512 8.853 59.358 1.00 86.19 224 GLU A CA 1
ATOM 1793 C C . GLU A 1 224 ? -23.908 8.935 59.996 1.00 86.19 224 GLU A C 1
ATOM 1795 O O . GLU A 1 224 ? -24.008 9.064 61.213 1.00 86.19 224 GLU A O 1
ATOM 1800 N N . ALA A 1 225 ? -24.978 8.684 59.230 1.00 79.19 225 ALA A N 1
ATOM 1801 C CA . ALA A 1 225 ? -26.350 8.660 59.751 1.00 79.19 225 ALA A CA 1
ATOM 1802 C C . ALA A 1 225 ? -26.605 7.599 60.846 1.00 79.19 225 ALA A C 1
ATOM 1804 O O . ALA A 1 225 ? -27.583 7.707 61.577 1.00 79.19 225 ALA A O 1
ATOM 1805 N N . LYS A 1 226 ? -25.745 6.576 60.971 1.00 73.19 226 LYS A N 1
ATOM 1806 C CA . LYS A 1 226 ? -25.796 5.563 62.043 1.00 73.19 226 LYS A CA 1
ATOM 1807 C C . LYS A 1 226 ? -24.984 5.916 63.291 1.00 73.19 226 LYS A C 1
ATOM 1809 O O . LYS A 1 226 ? -25.034 5.158 64.255 1.00 73.19 226 LYS A O 1
ATOM 1814 N N . PHE A 1 227 ? -24.193 6.987 63.258 1.00 68.19 227 PHE A N 1
ATOM 1815 C CA . PHE A 1 227 ? -23.452 7.491 64.420 1.00 68.19 227 PHE A CA 1
ATOM 1816 C C . PHE A 1 227 ? -24.155 8.668 65.116 1.00 68.19 227 PHE A C 1
ATOM 1818 O O . PHE A 1 227 ? -23.741 9.031 66.215 1.00 68.19 227 PHE A O 1
ATOM 1825 N N . ASP A 1 228 ? -25.210 9.219 64.504 1.00 61.94 228 ASP A N 1
ATOM 1826 C CA . ASP A 1 228 ? -26.046 10.298 65.053 1.00 61.94 228 ASP A CA 1
ATOM 1827 C C . ASP A 1 228 ? -27.342 9.792 65.753 1.00 61.94 228 ASP A C 1
ATOM 1829 O O . ASP A 1 228 ? -28.113 10.613 66.259 1.00 61.94 228 ASP A O 1
ATOM 1833 N N . GLU A 1 229 ? -27.578 8.467 65.804 1.00 54.06 229 GLU A N 1
ATOM 1834 C CA . GLU A 1 229 ? -28.615 7.785 66.625 1.00 54.06 229 GLU A CA 1
ATOM 1835 C C . GLU A 1 229 ? -28.040 7.200 67.933 1.00 54.06 229 GLU A C 1
ATOM 1837 O O . GLU A 1 229 ? -28.704 7.375 68.983 1.00 54.06 229 GLU A O 1
#